Protein AF-A0A7S1YPE6-F1 (afdb_monomer)

Foldseek 3Di:
DDDDDDDDDDDDDDDDDDDDDDDDDDDDDDDPDPPPPPPPPPQDALADDPVNCPCCLPPPQDDDAFGKDQPDAADVQAGRAWMKGQHPPRKIWIKGQQHDDDPVSQVVQVVDLQWDDPPQRNHDFAPPPPGSHFQAITTSGIPCSVDPDDPSHVRSHRPVVVVVVVVVVVVVVVVVVVVPPPPPPPPPPDDDDDDDDDDDDDDDDDDDDDDPDDDDDPDVDPDQDDDPNDGDDDDPPDDDDDPDDPPPDDDDPPDDPVVVVVVVVVVVVVVVVVVVVVVVVVVVVVVVPPDPDPDD

pLDDT: mean 74.68, std 21.15, range [30.27, 96.94]

Organism: NCBI:txid49249

Solvent-accessible surface area (backbone atoms only — not comparable to full-atom values): 19351 Å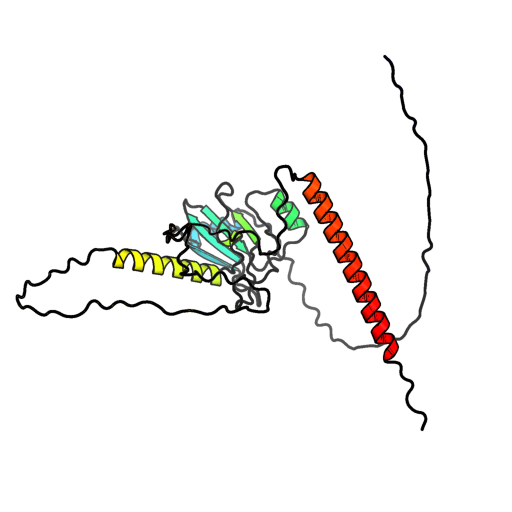² total; per-residue (Å²): 138,89,83,83,92,82,81,89,80,88,87,88,82,89,82,88,79,85,84,83,88,80,88,76,90,84,82,92,78,90,74,89,68,87,73,76,80,72,75,76,71,78,83,71,70,68,83,65,61,74,72,78,47,48,60,47,46,67,75,61,34,52,88,52,68,71,28,68,30,76,79,36,80,36,53,94,70,18,73,64,16,28,34,36,39,33,38,70,95,82,30,38,38,32,36,26,31,66,42,61,74,52,76,64,50,48,58,50,27,75,75,36,77,36,28,40,70,53,91,49,27,35,69,33,55,19,70,50,89,89,42,82,34,35,4,24,38,28,38,50,34,36,76,53,56,89,51,81,80,54,69,67,76,71,64,34,33,24,69,69,58,47,50,54,52,52,52,52,56,54,55,53,53,56,54,56,59,64,72,68,51,80,73,78,74,78,70,76,89,71,91,75,90,79,92,76,80,90,84,82,81,80,82,78,91,80,79,90,78,86,75,96,69,95,68,89,75,85,64,89,68,86,69,77,45,63,61,98,83,41,76,52,89,72,62,97,81,64,80,82,75,79,70,82,59,91,87,62,82,81,74,61,97,83,75,48,74,68,58,53,53,52,52,51,52,51,50,51,51,51,53,50,51,52,50,53,51,50,52,51,53,54,57,57,59,61,63,69,72,73,65,78,76,82,84,129

Secondary structure (DSSP, 8-state):
------------------PPP------------------------S---GGGGHHIIIIII-SSTT-EEEEEPPBTTBTT-EEEEE-GGG-EEEEESS----HHHHHHHHH-TT-B--TTTTTSBPSSTT--SB---EEEEES-TTSPPPHHHHS---HHHHHHHHHHHHHHHHHHHHHTS--------------------PPP-------SS-----------EEETTEEE---TT----PPPPTT-----TT--HHHHHHHHHHHHHHHHHHHHHHHHHHHHHHHTT-PPPPP-

Sequence (296 aa):
MDVPAVKEEDECESMSHHIPHGGGDGTNVEMNTTAEVATTAPASQVMISPDDFAEDLELRLGRANGNVYHRKPGVDGVHDGQIMIRLKKKRFIVIDYGIIPSHEDIRMAACYPQMATPPGCGKQKCVTAECTKIGVPVLLHDSDPNEPASLYMRSGLCFTCQRLLNEKRRTQRKRKSDLNQPVGVVIPAVMAGGTVGAFNISPAVATTAVAANGTYHLQPTLKRFKVNGECVDLPPDAIIINGPIEGTKRHGNGYTFNEIGVDLQNLMHGTTNDIHQLVNDVGSATAINNVPAPAA

Radius of gyration: 32.27 Å; Cα contacts (8 Å, |Δi|>4): 260; chains: 1; bounding box: 93×74×99 Å

Mean predicted aligned error: 19.8 Å

Structure (mmCIF, N/CA/C/O backbone):
data_AF-A0A7S1YPE6-F1
#
_entry.id   AF-A0A7S1YPE6-F1
#
loop_
_atom_site.group_PDB
_atom_site.id
_atom_site.type_symbol
_atom_site.label_atom_id
_atom_site.label_alt_id
_atom_site.label_comp_id
_atom_site.label_asym_id
_atom_site.label_entity_id
_atom_site.label_seq_id
_atom_site.pdbx_PDB_ins_code
_atom_site.Cartn_x
_atom_site.Cartn_y
_atom_site.Cartn_z
_atom_site.occupancy
_atom_site.B_iso_or_equiv
_atom_site.auth_seq_id
_atom_site.auth_comp_id
_atom_site.auth_asym_id
_atom_site.auth_atom_id
_atom_site.pdbx_PDB_model_num
ATOM 1 N N . MET A 1 1 ? 11.356 47.079 -46.547 1.00 46.25 1 MET A N 1
ATOM 2 C CA . MET A 1 1 ? 12.709 47.198 -45.974 1.00 46.25 1 MET A CA 1
ATOM 3 C C . MET A 1 1 ? 13.128 45.801 -45.587 1.00 46.25 1 MET A C 1
ATOM 5 O O . MET A 1 1 ? 12.721 45.306 -44.546 1.00 46.25 1 MET A O 1
ATOM 9 N N . ASP A 1 2 ? 13.814 45.166 -46.529 1.00 55.03 2 ASP A N 1
ATOM 10 C CA . ASP A 1 2 ? 14.412 43.840 -46.448 1.00 55.03 2 ASP A CA 1
ATOM 11 C C . ASP A 1 2 ? 15.627 43.841 -45.522 1.00 55.03 2 ASP A C 1
ATOM 13 O O . ASP A 1 2 ? 16.486 44.715 -45.641 1.00 55.03 2 ASP A O 1
ATOM 17 N N . VAL A 1 3 ? 15.716 42.844 -44.641 1.00 44.03 3 VAL A N 1
ATOM 18 C CA . VAL A 1 3 ? 16.940 42.479 -43.912 1.00 44.03 3 VAL A CA 1
ATOM 19 C C . VAL A 1 3 ? 16.987 40.940 -43.816 1.00 44.03 3 VAL A C 1
ATOM 21 O O . VAL A 1 3 ? 15.929 40.326 -43.665 1.00 44.03 3 VAL A O 1
ATOM 24 N N . PRO A 1 4 ? 18.164 40.304 -43.995 1.00 60.06 4 PRO A N 1
ATOM 25 C CA . PRO A 1 4 ? 18.292 39.074 -44.772 1.00 60.06 4 PRO A CA 1
ATOM 26 C C . PRO A 1 4 ? 18.488 37.792 -43.949 1.00 60.06 4 PRO A C 1
ATOM 28 O O . PRO A 1 4 ? 18.710 37.811 -42.740 1.00 60.06 4 PRO A O 1
ATOM 31 N N . ALA A 1 5 ? 18.449 36.678 -44.685 1.00 58.38 5 ALA A N 1
ATOM 32 C CA . ALA A 1 5 ? 18.834 35.332 -44.282 1.00 58.38 5 ALA A CA 1
ATOM 33 C C . ALA A 1 5 ? 20.275 35.252 -43.748 1.00 58.38 5 ALA A C 1
ATOM 35 O O . ALA A 1 5 ? 21.193 35.856 -44.308 1.00 58.38 5 ALA A O 1
ATOM 36 N N . VAL A 1 6 ? 20.465 34.435 -42.709 1.00 56.25 6 VAL A N 1
ATOM 37 C CA . VAL A 1 6 ? 21.777 34.024 -42.199 1.00 56.25 6 VAL A CA 1
ATOM 38 C C . VAL A 1 6 ? 21.876 32.503 -42.289 1.00 56.25 6 VAL A C 1
ATOM 40 O O . VAL A 1 6 ? 20.892 31.789 -42.114 1.00 56.25 6 VAL A O 1
ATOM 43 N N . LYS A 1 7 ? 23.073 32.085 -42.683 1.00 52.62 7 LYS A N 1
ATOM 44 C CA . LYS A 1 7 ? 23.468 30.839 -43.326 1.00 52.62 7 LYS A CA 1
ATOM 45 C C . LYS A 1 7 ? 23.635 29.675 -42.348 1.00 52.62 7 LYS A C 1
ATOM 47 O O . LYS A 1 7 ? 24.041 29.879 -41.208 1.00 52.62 7 LYS A O 1
ATOM 52 N N . GLU A 1 8 ? 23.370 28.479 -42.869 1.00 57.41 8 GLU A N 1
ATOM 53 C CA . GLU A 1 8 ? 23.946 27.200 -42.441 1.00 57.41 8 GLU A CA 1
ATOM 54 C C . GLU A 1 8 ? 25.464 27.227 -42.620 1.00 57.41 8 GLU A C 1
ATOM 56 O O . GLU A 1 8 ? 25.907 27.635 -43.693 1.00 57.41 8 GLU A O 1
ATOM 61 N N . GLU A 1 9 ? 26.220 26.730 -41.636 1.00 58.16 9 GLU A N 1
ATOM 62 C CA . GLU A 1 9 ? 27.502 26.053 -41.866 1.00 58.16 9 GLU A CA 1
ATOM 63 C C . GLU A 1 9 ? 27.645 24.867 -40.893 1.00 58.16 9 GLU A C 1
ATOM 65 O O . GLU A 1 9 ? 27.321 24.961 -39.705 1.00 58.16 9 GLU A O 1
ATOM 70 N N . ASP A 1 10 ? 28.060 23.748 -41.488 1.00 52.22 10 ASP A N 1
ATOM 71 C CA . ASP A 1 10 ? 28.482 22.469 -40.923 1.00 52.22 10 ASP A CA 1
ATOM 72 C C . ASP A 1 10 ? 29.539 22.607 -39.816 1.00 52.22 10 ASP A C 1
ATOM 74 O O . ASP A 1 10 ? 30.356 23.518 -39.856 1.00 52.22 10 ASP A O 1
ATOM 78 N N . GLU A 1 11 ? 29.621 21.617 -38.919 1.00 54.50 11 GLU A N 1
ATOM 79 C CA . GLU A 1 11 ? 30.846 20.810 -38.832 1.00 54.50 11 GLU A CA 1
ATOM 80 C C . GLU A 1 11 ? 30.628 19.505 -38.054 1.00 54.50 11 GLU A C 1
ATOM 82 O O . GLU A 1 11 ? 30.004 19.430 -36.995 1.00 54.50 11 GLU A O 1
ATOM 87 N N . CYS A 1 12 ? 31.136 18.448 -38.676 1.00 45.38 12 CYS A N 1
ATOM 88 C CA . CYS A 1 12 ? 31.056 17.053 -38.309 1.00 45.38 12 CYS A CA 1
ATOM 89 C C . CYS A 1 12 ? 32.420 16.654 -37.739 1.00 45.38 12 CYS A C 1
ATOM 91 O O . CYS A 1 12 ? 33.383 16.600 -38.497 1.00 45.38 12 CYS A O 1
ATOM 93 N N . GLU A 1 13 ? 32.516 16.315 -36.451 1.00 48.03 13 GLU A N 1
ATOM 94 C CA . GLU A 1 13 ? 33.704 15.636 -35.919 1.00 48.03 13 GLU A CA 1
ATOM 95 C C . GLU A 1 13 ? 33.334 14.370 -35.145 1.00 48.03 13 GLU A C 1
ATOM 97 O O . GLU A 1 13 ? 32.847 14.362 -34.015 1.00 48.03 13 GLU A O 1
ATOM 102 N N . SER A 1 14 ? 33.590 13.259 -35.827 1.00 57.09 14 SER A N 1
ATOM 103 C CA . SER A 1 14 ? 33.676 11.909 -35.303 1.00 57.09 14 SER A CA 1
ATOM 104 C C . SER A 1 14 ? 34.994 11.723 -34.549 1.00 57.09 14 SER A C 1
ATOM 106 O O . SER A 1 14 ? 36.059 11.774 -35.164 1.00 57.09 14 SER A O 1
ATOM 108 N N . MET A 1 15 ? 34.944 11.395 -33.257 1.00 45.00 15 MET A N 1
ATOM 109 C CA . MET A 1 15 ? 36.094 10.818 -32.553 1.00 45.00 15 MET A CA 1
ATOM 110 C C . MET A 1 15 ? 35.748 9.441 -31.992 1.00 45.00 15 MET A C 1
ATOM 112 O O . MET A 1 15 ? 35.086 9.272 -30.972 1.00 45.00 15 MET A O 1
ATOM 116 N N . SER A 1 16 ? 36.228 8.439 -32.720 1.00 57.34 16 SER A N 1
ATOM 117 C CA . SER A 1 16 ? 36.344 7.043 -32.331 1.00 57.34 16 SER A CA 1
ATOM 118 C C . SER A 1 16 ? 37.521 6.851 -31.372 1.00 57.34 16 SER A C 1
ATOM 120 O O . SER A 1 16 ? 38.665 7.081 -31.770 1.00 57.34 16 SER A O 1
ATOM 122 N N . HIS A 1 17 ? 37.282 6.333 -30.164 1.00 44.69 17 HIS A N 1
ATOM 123 C CA . HIS A 1 17 ? 38.358 5.828 -29.309 1.00 44.69 17 HIS A CA 1
ATOM 124 C C . HIS A 1 17 ? 38.106 4.399 -28.812 1.00 44.69 17 HIS A C 1
ATOM 126 O O . HIS A 1 17 ? 37.231 4.120 -28.001 1.00 44.69 17 HIS A O 1
ATOM 132 N N . HIS A 1 18 ? 38.913 3.518 -29.408 1.00 46.25 18 HIS A N 1
ATOM 133 C CA . HIS A 1 18 ? 39.604 2.349 -28.866 1.00 46.25 18 HIS A CA 1
ATOM 134 C C . HIS A 1 18 ? 39.097 1.703 -27.566 1.00 46.25 18 HIS A C 1
ATOM 136 O O . HIS A 1 18 ? 39.236 2.237 -26.471 1.00 46.25 18 HIS A O 1
ATOM 142 N N . ILE A 1 19 ? 38.683 0.444 -27.720 1.00 49.50 19 ILE A N 1
ATOM 143 C CA . ILE A 1 19 ? 38.546 -0.564 -26.667 1.00 49.50 19 ILE A CA 1
ATOM 144 C C . ILE A 1 19 ? 39.906 -1.261 -26.491 1.00 49.50 19 ILE A C 1
ATOM 146 O O . ILE A 1 19 ? 40.383 -1.862 -27.458 1.00 49.50 19 ILE A O 1
ATOM 150 N N . PRO A 1 20 ? 40.529 -1.267 -25.298 1.00 60.06 20 PRO A N 1
ATOM 151 C CA . PRO A 1 20 ? 41.593 -2.213 -25.008 1.00 60.06 20 PRO A CA 1
ATOM 152 C C . PRO A 1 20 ? 41.011 -3.532 -24.479 1.00 60.06 20 PRO A C 1
ATOM 154 O O . PRO A 1 20 ? 40.374 -3.588 -23.427 1.00 60.06 20 PRO A O 1
ATOM 157 N N . HIS A 1 21 ? 41.277 -4.611 -25.215 1.00 51.94 21 HIS A N 1
ATOM 158 C CA . HIS A 1 21 ? 41.245 -5.976 -24.700 1.00 51.94 21 HIS A CA 1
ATOM 159 C C . HIS A 1 21 ? 42.449 -6.189 -23.774 1.00 51.94 21 HIS A C 1
ATOM 161 O O . HIS A 1 21 ? 43.592 -6.151 -24.225 1.00 51.94 21 HIS A O 1
ATOM 167 N N . GLY A 1 22 ? 42.188 -6.439 -22.492 1.00 43.19 22 GLY A N 1
ATOM 168 C CA . GLY A 1 22 ? 43.178 -6.908 -21.526 1.00 43.19 22 GLY A CA 1
ATOM 169 C C . GLY A 1 22 ? 42.780 -8.284 -21.011 1.00 43.19 22 GLY A C 1
ATOM 170 O O . GLY A 1 22 ? 41.869 -8.395 -20.196 1.00 43.19 22 GLY A O 1
ATOM 171 N N . GLY A 1 23 ? 43.436 -9.321 -21.532 1.00 47.78 23 GLY A N 1
ATOM 172 C CA . GLY A 1 23 ? 43.389 -10.674 -20.992 1.00 47.78 23 GLY A CA 1
ATOM 173 C C . GLY A 1 23 ? 44.255 -10.803 -19.739 1.00 47.78 23 GLY A C 1
ATOM 174 O O . GLY A 1 23 ? 45.281 -10.136 -19.609 1.00 47.78 23 GLY A O 1
ATOM 175 N N . GLY A 1 24 ? 43.833 -11.684 -18.839 1.00 42.41 24 GLY A N 1
ATOM 176 C CA . GLY A 1 24 ? 44.586 -12.072 -17.657 1.00 42.41 24 GLY A CA 1
ATOM 177 C C . GLY A 1 24 ? 44.028 -13.363 -17.072 1.00 42.41 24 GLY A C 1
ATOM 178 O O . GLY A 1 24 ? 43.021 -13.336 -16.368 1.00 42.41 24 GLY A O 1
ATOM 179 N N . ASP A 1 25 ? 44.703 -14.472 -17.391 1.00 40.91 25 ASP A N 1
ATOM 180 C CA . ASP A 1 25 ? 44.794 -15.682 -16.564 1.00 40.91 25 ASP A CA 1
ATOM 181 C C . ASP A 1 25 ? 45.004 -15.258 -15.095 1.00 40.91 25 ASP A C 1
ATOM 183 O O . ASP A 1 25 ? 45.774 -14.346 -14.812 1.00 40.91 25 ASP A O 1
ATOM 187 N N . GLY A 1 26 ? 44.331 -15.779 -14.077 1.00 47.25 26 GLY A N 1
ATOM 188 C CA . GLY A 1 26 ? 44.027 -17.168 -13.786 1.00 47.25 26 GLY A CA 1
ATOM 189 C C . GLY A 1 26 ? 44.623 -17.446 -12.406 1.00 47.25 26 GLY A C 1
ATOM 190 O O . GLY A 1 26 ? 45.834 -17.420 -12.251 1.00 47.25 26 GLY A O 1
ATOM 191 N N . THR A 1 27 ? 43.799 -17.670 -11.382 1.00 47.91 27 THR A N 1
ATOM 192 C CA . THR A 1 27 ? 44.165 -18.470 -10.199 1.00 47.91 27 THR A CA 1
ATOM 193 C C . THR A 1 27 ? 42.891 -18.940 -9.499 1.00 47.91 27 THR A C 1
ATOM 195 O O . THR A 1 27 ? 42.059 -18.150 -9.059 1.00 47.91 27 THR A O 1
ATOM 198 N N . ASN A 1 28 ? 42.743 -20.263 -9.451 1.00 45.91 28 ASN A N 1
ATOM 199 C CA . ASN A 1 28 ? 41.679 -20.990 -8.774 1.00 45.91 28 ASN A CA 1
ATOM 200 C C . ASN A 1 28 ? 41.745 -20.766 -7.259 1.00 45.91 28 ASN A C 1
ATOM 202 O O . ASN A 1 28 ? 42.760 -21.068 -6.633 1.00 45.91 28 ASN A O 1
ATOM 206 N N . VAL A 1 29 ? 40.631 -20.335 -6.669 1.00 46.16 29 VAL A N 1
ATOM 207 C CA . VAL A 1 29 ? 40.343 -20.524 -5.245 1.00 46.16 29 VAL A CA 1
ATOM 208 C C . VAL A 1 29 ? 39.052 -21.334 -5.168 1.00 46.16 29 VAL A C 1
ATOM 210 O O . VAL A 1 29 ? 37.952 -20.794 -5.267 1.00 46.16 29 VAL A O 1
ATOM 213 N N . GLU A 1 30 ? 39.193 -22.653 -5.040 1.00 46.75 30 GLU A N 1
ATOM 214 C CA . GLU A 1 30 ? 38.092 -23.555 -4.702 1.00 46.75 30 GLU A CA 1
ATOM 215 C C . GLU A 1 30 ? 37.647 -23.274 -3.259 1.00 46.75 30 GLU A C 1
ATOM 217 O O . GLU A 1 30 ? 38.194 -23.809 -2.296 1.00 46.75 30 GLU A O 1
ATOM 222 N N . MET A 1 31 ? 36.641 -22.412 -3.097 1.00 45.22 31 MET A N 1
ATOM 223 C CA . MET A 1 31 ? 35.834 -22.375 -1.881 1.00 45.22 31 MET A CA 1
ATOM 224 C C . MET A 1 31 ? 34.661 -23.331 -2.050 1.00 45.22 31 MET A C 1
ATOM 226 O O . MET A 1 31 ? 33.674 -23.043 -2.727 1.00 45.22 31 MET A O 1
ATOM 230 N N . ASN A 1 32 ? 34.801 -24.486 -1.408 1.00 45.66 32 ASN A N 1
ATOM 231 C CA . ASN A 1 32 ? 33.781 -25.508 -1.258 1.00 45.66 32 ASN A CA 1
ATOM 232 C C . ASN A 1 32 ? 32.577 -24.917 -0.497 1.00 45.66 32 ASN A C 1
ATOM 234 O O . ASN A 1 32 ? 32.548 -24.899 0.732 1.00 45.66 32 ASN A O 1
ATOM 238 N N . THR A 1 33 ? 31.614 -24.370 -1.240 1.00 43.78 33 THR A N 1
ATOM 239 C CA . THR A 1 33 ? 30.329 -23.911 -0.709 1.00 43.78 33 THR A CA 1
ATOM 240 C C . THR A 1 33 ? 29.306 -24.965 -1.077 1.00 43.78 33 THR A C 1
ATOM 242 O O . THR A 1 33 ? 28.931 -25.104 -2.241 1.00 43.78 33 THR A O 1
ATOM 245 N N . THR A 1 34 ? 28.881 -25.734 -0.083 1.00 41.81 34 THR A N 1
ATOM 246 C CA . THR A 1 34 ? 27.748 -26.650 -0.162 1.00 41.81 34 THR A CA 1
ATOM 247 C C . THR A 1 34 ? 26.506 -25.824 -0.497 1.00 41.81 34 THR A C 1
ATOM 249 O O . THR A 1 34 ? 25.855 -25.259 0.377 1.00 41.81 34 THR A O 1
ATOM 252 N N . ALA A 1 35 ? 26.229 -25.678 -1.791 1.00 42.09 35 ALA A N 1
ATOM 253 C CA . ALA A 1 35 ? 25.011 -25.073 -2.286 1.00 42.09 35 ALA A CA 1
ATOM 254 C C . ALA A 1 35 ? 23.864 -26.041 -1.986 1.00 42.09 35 ALA A C 1
ATOM 256 O O . ALA A 1 35 ? 23.644 -27.017 -2.705 1.00 42.09 35 ALA A O 1
ATOM 257 N N . GLU A 1 36 ? 23.145 -25.781 -0.896 1.00 44.47 36 GLU A N 1
ATOM 258 C CA . GLU A 1 36 ? 21.785 -26.274 -0.753 1.00 44.47 36 GLU A CA 1
ATOM 259 C C . GLU A 1 36 ? 21.000 -25.771 -1.964 1.00 44.47 36 GLU A C 1
ATOM 261 O O . GLU A 1 36 ? 20.779 -24.572 -2.146 1.00 44.47 36 GLU A O 1
ATOM 266 N N . VAL A 1 37 ? 20.632 -26.707 -2.836 1.00 44.22 37 VAL A N 1
ATOM 267 C CA . VAL A 1 37 ? 19.722 -26.476 -3.953 1.00 44.22 37 VAL A CA 1
ATOM 268 C C . VAL A 1 37 ? 18.369 -26.133 -3.341 1.00 44.22 37 VAL A C 1
ATOM 270 O O . VAL A 1 37 ? 17.534 -27.001 -3.086 1.00 44.22 37 VAL A O 1
ATOM 273 N N . ALA A 1 38 ? 18.180 -24.846 -3.049 1.00 44.22 38 ALA A N 1
ATOM 274 C CA . ALA A 1 38 ? 16.902 -24.284 -2.672 1.00 44.22 38 ALA A CA 1
ATOM 275 C C . A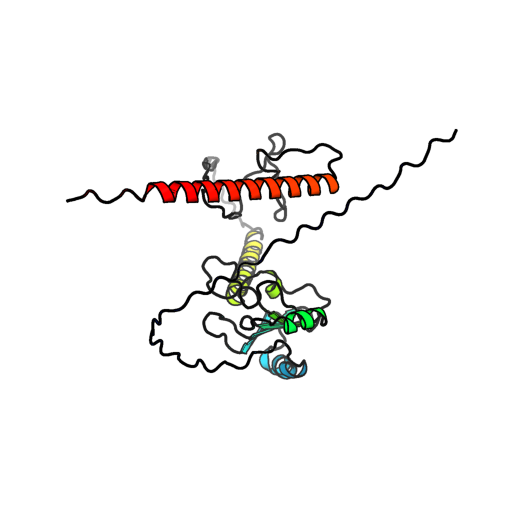LA A 1 38 ? 15.930 -24.612 -3.804 1.00 44.22 38 ALA A C 1
ATOM 277 O O . ALA A 1 38 ? 16.032 -24.093 -4.918 1.00 44.22 38 ALA A O 1
ATOM 278 N N . THR A 1 39 ? 15.023 -25.541 -3.516 1.00 38.00 39 THR A N 1
ATOM 279 C CA . THR A 1 39 ? 13.924 -25.907 -4.400 1.00 38.00 39 THR A CA 1
ATOM 280 C C . THR A 1 39 ? 13.165 -24.621 -4.684 1.00 38.00 39 THR A C 1
ATOM 282 O O . THR A 1 39 ? 12.560 -24.037 -3.787 1.00 38.00 39 THR A O 1
ATOM 285 N N . THR A 1 40 ? 13.309 -24.112 -5.905 1.00 42.78 40 THR A N 1
ATOM 286 C CA . THR A 1 40 ? 12.787 -22.814 -6.317 1.00 42.78 40 THR A CA 1
ATOM 287 C C . THR A 1 40 ? 11.272 -22.919 -6.243 1.00 42.78 40 THR A C 1
ATOM 289 O O . THR A 1 40 ? 10.650 -23.587 -7.068 1.00 42.78 40 THR A O 1
ATOM 292 N N . ALA A 1 41 ? 10.683 -22.352 -5.187 1.00 52.16 41 ALA A N 1
ATOM 293 C CA . ALA A 1 41 ? 9.240 -22.332 -5.018 1.00 52.16 41 ALA A CA 1
ATOM 294 C C . ALA A 1 41 ? 8.610 -21.754 -6.298 1.00 52.16 41 ALA A C 1
ATOM 296 O O . ALA A 1 41 ? 9.156 -20.792 -6.852 1.00 52.16 41 ALA A O 1
ATOM 297 N N . PRO A 1 42 ? 7.511 -22.342 -6.803 1.00 54.34 42 PRO A N 1
ATOM 298 C CA . PRO A 1 42 ? 6.887 -21.886 -8.036 1.00 54.34 42 PRO A CA 1
ATOM 299 C C . PRO A 1 42 ? 6.606 -20.388 -7.929 1.00 54.34 42 PRO A C 1
ATOM 301 O O . PRO A 1 42 ? 6.016 -19.932 -6.947 1.00 54.34 42 PRO A O 1
ATOM 304 N N . ALA A 1 43 ? 7.078 -19.625 -8.918 1.00 57.88 43 ALA A N 1
ATOM 305 C CA . ALA A 1 43 ? 6.897 -18.183 -8.968 1.00 57.88 43 ALA A CA 1
ATOM 306 C C . ALA A 1 43 ? 5.401 -17.863 -8.833 1.00 57.88 43 ALA A C 1
ATOM 308 O O . ALA A 1 43 ? 4.595 -18.237 -9.686 1.00 57.88 43 ALA A O 1
ATOM 309 N N . SER A 1 44 ? 5.022 -17.225 -7.725 1.00 68.38 44 SER A N 1
ATOM 310 C CA . SER A 1 44 ? 3.628 -16.887 -7.451 1.00 68.38 44 SER A CA 1
ATOM 311 C C . SER A 1 44 ? 3.197 -15.784 -8.417 1.00 68.38 44 SER A C 1
ATOM 313 O O . SER A 1 44 ? 3.635 -14.645 -8.282 1.00 68.38 44 SER A O 1
ATOM 315 N N . GLN A 1 45 ? 2.362 -16.127 -9.398 1.00 73.88 45 GLN A N 1
ATOM 316 C CA . GLN A 1 45 ? 1.806 -15.166 -10.352 1.00 73.88 45 GLN A CA 1
ATOM 317 C C . GLN A 1 45 ? 0.805 -14.222 -9.671 1.00 73.88 45 GLN A C 1
ATOM 319 O O . GLN A 1 45 ? 0.120 -14.601 -8.718 1.00 73.88 45 GLN A O 1
ATOM 324 N N . VAL A 1 46 ? 0.722 -12.987 -10.174 1.00 79.94 46 VAL A N 1
ATOM 325 C CA . VAL A 1 46 ? -0.196 -11.952 -9.666 1.00 79.94 46 VAL A CA 1
ATOM 326 C C . VAL A 1 46 ? -1.632 -12.165 -10.167 1.00 79.94 46 VAL A C 1
ATOM 328 O O . VAL A 1 46 ? -2.583 -11.726 -9.520 1.00 79.94 46 VAL A O 1
ATOM 331 N N . MET A 1 47 ? -1.815 -12.860 -11.293 1.00 78.00 47 MET A N 1
ATOM 332 C CA . MET A 1 47 ? -3.136 -13.110 -11.866 1.00 78.00 47 MET A CA 1
ATOM 333 C C . MET A 1 47 ? -3.873 -14.204 -11.086 1.00 78.00 47 MET A C 1
ATOM 335 O O . MET A 1 47 ? -3.407 -15.337 -10.981 1.00 78.00 47 MET A O 1
ATOM 339 N N . ILE A 1 48 ? -5.043 -13.854 -10.562 1.00 80.31 48 ILE A N 1
ATOM 340 C CA . ILE A 1 48 ? -5.975 -14.775 -9.910 1.00 80.31 48 ILE A CA 1
ATOM 341 C C . ILE A 1 48 ? -7.330 -14.587 -10.589 1.00 80.31 48 ILE A C 1
ATOM 343 O O . ILE A 1 48 ? -7.753 -13.446 -10.799 1.00 80.31 48 ILE A O 1
ATOM 347 N N . SER A 1 49 ? -7.996 -15.684 -10.953 1.00 85.44 49 SER A N 1
ATOM 348 C CA . SER A 1 49 ? -9.309 -15.602 -11.589 1.00 85.44 49 SER A CA 1
ATOM 349 C C . SER A 1 49 ? 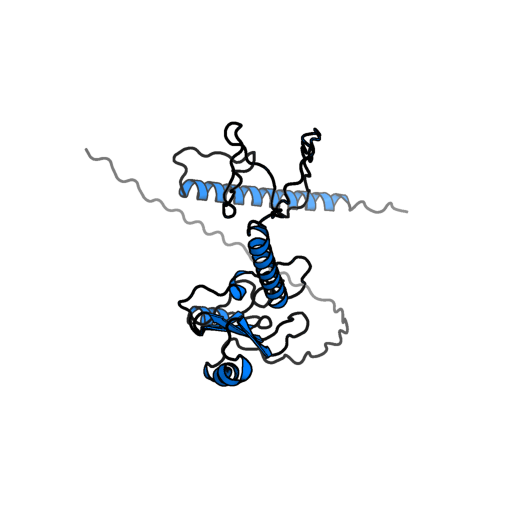-10.332 -15.037 -10.599 1.00 85.44 49 SER A C 1
ATOM 351 O O . SER A 1 49 ? -10.280 -15.379 -9.415 1.00 85.44 49 SER A O 1
ATOM 353 N N . PRO A 1 50 ? -11.299 -14.212 -11.044 1.00 82.38 50 PRO A N 1
ATOM 354 C CA . PRO A 1 50 ? -12.402 -13.779 -10.197 1.00 82.38 50 PRO A CA 1
ATOM 355 C C . PRO A 1 50 ? -13.158 -14.911 -9.505 1.00 82.38 50 PRO A C 1
ATOM 357 O O . PRO A 1 50 ? -13.584 -14.778 -8.355 1.00 82.38 50 PRO A O 1
ATOM 360 N N . ASP A 1 51 ? -13.261 -16.043 -10.190 1.00 88.00 51 ASP A N 1
ATOM 361 C CA . ASP A 1 51 ? -13.934 -17.230 -9.679 1.00 88.00 51 ASP A CA 1
ATOM 362 C C . ASP A 1 51 ? -13.190 -17.837 -8.478 1.00 88.00 51 ASP A C 1
ATOM 364 O O . ASP A 1 51 ? -13.821 -18.376 -7.569 1.00 88.00 51 ASP A O 1
ATOM 368 N N . ASP A 1 52 ? -11.865 -17.658 -8.398 1.00 86.62 52 ASP A N 1
ATOM 369 C CA . ASP A 1 52 ? -11.029 -18.248 -7.346 1.00 86.62 52 ASP A CA 1
ATOM 370 C C . ASP A 1 52 ? -11.310 -17.659 -5.957 1.00 86.62 52 ASP A C 1
ATOM 372 O O . ASP A 1 52 ? -10.915 -18.246 -4.950 1.00 86.62 52 ASP A O 1
ATOM 376 N N . PHE A 1 53 ? -11.936 -16.481 -5.869 1.00 87.88 53 PHE A N 1
ATOM 377 C CA . PHE A 1 53 ? -12.282 -15.840 -4.595 1.00 87.88 53 PHE A CA 1
ATOM 378 C C . PHE A 1 53 ? -13.789 -15.656 -4.383 1.00 87.88 53 PHE A C 1
ATOM 380 O O . PHE A 1 53 ? -14.191 -15.100 -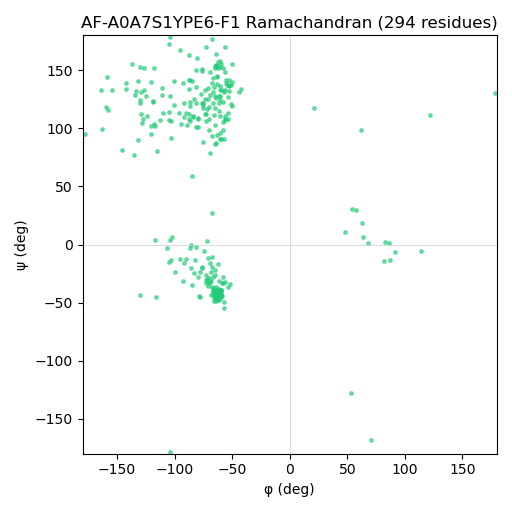3.357 1.00 87.88 53 PHE A O 1
ATOM 387 N N . ALA A 1 54 ? -14.633 -16.144 -5.297 1.00 88.56 54 ALA A N 1
ATOM 388 C CA . ALA A 1 54 ? -16.086 -16.097 -5.142 1.00 88.56 54 ALA A CA 1
ATOM 389 C C . ALA A 1 54 ? -16.553 -16.906 -3.917 1.00 88.56 54 ALA A C 1
ATOM 391 O O . ALA A 1 54 ? -17.314 -16.404 -3.088 1.00 88.56 54 ALA A O 1
ATOM 392 N N . GLU A 1 55 ? -16.021 -18.117 -3.737 1.00 91.19 55 GLU A N 1
ATOM 393 C CA . GLU A 1 55 ? -16.330 -18.962 -2.578 1.00 91.19 55 GLU A CA 1
ATOM 394 C C . GLU A 1 55 ? -15.859 -18.317 -1.263 1.00 91.19 55 GLU A C 1
ATOM 396 O O . GLU A 1 55 ? -16.604 -18.252 -0.282 1.00 91.19 55 GLU A O 1
ATOM 401 N N . ASP A 1 56 ? -14.639 -17.771 -1.252 1.00 91.88 56 ASP A N 1
ATOM 402 C CA . ASP A 1 56 ? -14.076 -17.091 -0.083 1.00 91.88 56 ASP A CA 1
ATOM 403 C C . ASP A 1 56 ? -14.918 -15.872 0.323 1.00 91.88 56 ASP A C 1
ATOM 405 O O . ASP A 1 56 ? -15.123 -15.620 1.515 1.00 91.88 56 ASP A O 1
ATOM 409 N N . LEU A 1 57 ? -15.446 -15.128 -0.653 1.00 90.12 57 LEU A N 1
ATOM 410 C CA . LEU A 1 57 ? -16.318 -13.982 -0.414 1.00 90.12 57 LEU A CA 1
ATOM 411 C C . LEU A 1 57 ? -17.612 -14.388 0.299 1.00 90.12 57 LEU A C 1
ATOM 413 O O . LEU A 1 57 ? -18.031 -13.720 1.251 1.00 90.12 57 LEU A O 1
ATOM 417 N N . GLU A 1 58 ? -18.255 -15.451 -0.180 1.00 90.00 58 GLU A N 1
ATOM 418 C CA . GLU A 1 58 ? -19.565 -15.884 0.301 1.00 90.00 58 GLU A CA 1
ATOM 419 C C . GLU A 1 58 ? -19.479 -16.637 1.626 1.00 90.00 58 GLU A C 1
ATOM 421 O O . GLU A 1 58 ? -20.250 -16.349 2.548 1.00 90.00 58 GLU A O 1
ATOM 426 N N . LEU A 1 59 ? -18.525 -17.564 1.737 1.00 92.62 59 LEU A N 1
ATOM 427 C CA . LEU A 1 59 ? -18.432 -18.492 2.859 1.00 92.62 59 LEU A CA 1
ATOM 428 C C . LEU A 1 59 ? -17.532 -17.984 3.989 1.00 92.62 59 LEU A C 1
ATOM 430 O O . LEU A 1 59 ? -17.790 -18.305 5.149 1.00 92.62 59 LEU A O 1
ATOM 434 N N . ARG A 1 60 ? -16.479 -17.206 3.687 1.00 93.62 60 ARG A N 1
ATOM 435 C CA . ARG A 1 60 ? -15.399 -16.926 4.658 1.00 93.62 60 ARG A CA 1
ATOM 436 C C . ARG A 1 60 ? -15.278 -15.462 5.063 1.00 93.62 60 ARG A C 1
ATOM 438 O O . ARG A 1 60 ? -15.153 -15.164 6.249 1.00 93.62 60 ARG A O 1
ATOM 445 N N . LEU A 1 61 ? -15.338 -14.530 4.113 1.00 92.81 61 LEU A N 1
ATOM 446 C CA . LEU A 1 61 ? -15.215 -13.097 4.398 1.00 92.81 61 LEU A CA 1
ATOM 447 C C . LEU A 1 61 ? -16.463 -12.554 5.115 1.00 92.81 61 LEU A C 1
ATOM 449 O O . LEU A 1 61 ? -16.386 -11.622 5.918 1.00 92.81 61 LEU A O 1
ATOM 453 N N . GLY A 1 62 ? -17.628 -13.150 4.857 1.00 91.31 62 GLY A N 1
ATOM 454 C CA . GLY A 1 62 ? -18.898 -12.747 5.449 1.00 91.31 62 GLY A CA 1
ATOM 455 C C . GLY A 1 62 ? -19.419 -11.401 4.927 1.00 91.31 62 GLY A C 1
ATOM 456 O O . GLY A 1 62 ? -18.957 -10.850 3.925 1.00 91.31 62 GLY A O 1
ATOM 457 N N . ARG A 1 63 ? -20.443 -10.858 5.603 1.00 90.19 63 ARG A N 1
ATOM 458 C CA . ARG A 1 63 ? -21.235 -9.715 5.096 1.00 90.19 63 ARG A CA 1
ATOM 459 C C . ARG A 1 63 ? -20.912 -8.358 5.727 1.00 90.19 63 ARG A C 1
ATOM 461 O O . ARG A 1 63 ? -21.362 -7.340 5.204 1.00 90.19 63 ARG A O 1
ATOM 468 N N . ALA A 1 64 ? -20.174 -8.324 6.836 1.00 91.25 64 ALA A N 1
ATOM 469 C CA . ALA A 1 64 ? -19.931 -7.091 7.581 1.00 91.25 64 ALA A CA 1
ATOM 470 C C . ALA A 1 64 ? -18.721 -6.308 7.040 1.00 91.25 64 ALA A C 1
ATOM 472 O O . ALA A 1 64 ? -17.697 -6.876 6.665 1.00 91.25 64 ALA A O 1
ATOM 473 N N . ASN A 1 65 ? -18.836 -4.977 7.016 1.00 91.25 65 ASN A N 1
ATOM 474 C CA . ASN A 1 65 ? -17.749 -4.095 6.590 1.00 91.25 65 ASN A CA 1
ATOM 475 C C . ASN A 1 65 ? -16.575 -4.180 7.575 1.00 91.25 65 ASN A C 1
ATOM 477 O O . ASN A 1 65 ? -16.770 -4.080 8.785 1.00 91.25 65 ASN A O 1
ATOM 481 N N . GLY A 1 66 ? -15.357 -4.272 7.049 1.00 91.31 66 GLY A N 1
ATOM 482 C CA . GLY A 1 66 ? -14.137 -4.432 7.835 1.00 91.31 66 GLY A CA 1
ATOM 483 C C . GLY A 1 66 ? -13.811 -5.883 8.181 1.00 91.31 66 GLY A C 1
ATOM 484 O O . GLY A 1 66 ? -12.800 -6.111 8.842 1.00 91.31 66 GLY A O 1
ATOM 485 N N . ASN A 1 67 ? -14.620 -6.852 7.739 1.00 94.94 67 ASN A N 1
ATOM 486 C CA . ASN A 1 67 ? -14.249 -8.255 7.843 1.00 94.94 67 ASN A CA 1
ATOM 487 C C . ASN A 1 67 ? -12.998 -8.549 7.015 1.00 94.94 67 ASN A C 1
ATOM 489 O O . ASN A 1 67 ? -12.777 -7.969 5.950 1.00 94.94 67 ASN A O 1
ATOM 493 N N . VAL A 1 68 ? -12.187 -9.463 7.534 1.00 95.06 68 VAL A N 1
ATOM 494 C CA . VAL A 1 68 ? -10.887 -9.833 6.984 1.00 95.06 68 VAL A CA 1
ATOM 495 C C . VAL A 1 68 ? -10.816 -11.347 6.956 1.00 95.06 68 VAL A C 1
ATOM 497 O O . VAL A 1 68 ? -11.095 -11.989 7.969 1.00 95.06 68 VAL A O 1
ATOM 500 N N . TYR A 1 69 ? -10.393 -11.893 5.825 1.00 94.81 69 TYR A N 1
ATOM 501 C CA . TYR A 1 69 ? -10.134 -13.310 5.653 1.00 94.81 69 TYR A CA 1
ATOM 502 C C . TYR A 1 69 ? -8.700 -13.515 5.145 1.00 94.81 69 TYR A C 1
ATOM 504 O O . TYR A 1 69 ? -8.292 -12.884 4.174 1.00 94.81 69 TYR A O 1
ATOM 512 N N . HIS A 1 70 ? -7.920 -14.363 5.818 1.00 93.50 70 HIS A N 1
ATOM 513 C CA . HIS A 1 70 ? -6.550 -14.688 5.409 1.00 93.50 70 HIS A CA 1
ATOM 514 C C . HIS A 1 70 ? -6.598 -15.923 4.508 1.00 93.50 70 HIS A C 1
ATOM 516 O O . HIS A 1 70 ? -6.907 -17.016 4.984 1.00 93.50 70 HIS A O 1
ATOM 522 N N . ARG A 1 71 ? -6.330 -15.734 3.212 1.00 92.44 71 ARG A N 1
ATOM 523 C CA . ARG A 1 71 ? -6.395 -16.795 2.196 1.00 92.44 71 ARG A CA 1
ATOM 524 C C . ARG A 1 71 ? -5.158 -17.680 2.234 1.00 92.44 71 ARG A C 1
ATOM 526 O O . ARG A 1 71 ? -5.265 -18.900 2.175 1.00 92.44 71 ARG A O 1
ATOM 533 N N . LYS A 1 72 ? -3.984 -17.053 2.344 1.00 90.69 72 LYS A N 1
ATOM 534 C CA . LYS A 1 72 ? -2.691 -17.731 2.464 1.00 90.69 72 LYS A CA 1
ATOM 535 C C . LYS A 1 72 ? -1.947 -17.149 3.660 1.00 90.69 72 LYS A C 1
ATOM 537 O O . LYS A 1 72 ? -1.891 -15.921 3.768 1.00 90.69 72 LYS A O 1
ATOM 542 N N . PRO A 1 73 ? -1.398 -17.989 4.553 1.00 87.62 73 PRO A N 1
ATOM 543 C CA . PRO A 1 73 ? -0.568 -17.494 5.638 1.00 87.62 73 PRO A CA 1
ATOM 544 C C . PRO A 1 73 ? 0.654 -16.763 5.074 1.00 87.62 73 PRO A C 1
ATOM 546 O O . PRO A 1 73 ? 1.108 -17.040 3.963 1.00 87.62 73 PRO A O 1
ATOM 549 N N . GLY A 1 74 ? 1.172 -15.816 5.850 1.00 83.94 74 GLY A N 1
ATOM 550 C CA . GLY A 1 74 ? 2.457 -15.200 5.557 1.00 83.94 74 GLY A CA 1
ATOM 551 C C . GLY A 1 74 ? 3.610 -16.195 5.655 1.00 83.94 74 GLY A C 1
ATOM 552 O O . GLY A 1 74 ? 3.532 -17.171 6.400 1.00 83.94 74 GLY A O 1
ATOM 553 N N . VAL A 1 75 ? 4.677 -15.921 4.909 1.00 81.62 75 VAL A N 1
ATOM 554 C CA . VAL A 1 75 ? 5.975 -16.596 5.047 1.00 81.62 75 VAL A CA 1
ATOM 555 C C . VAL A 1 75 ? 6.894 -15.764 5.943 1.00 81.62 75 VAL A C 1
ATOM 557 O O . VAL A 1 75 ? 6.608 -14.598 6.231 1.00 81.62 75 VAL A O 1
ATOM 560 N N . ASP A 1 76 ? 8.014 -16.328 6.388 1.00 78.25 76 ASP A N 1
ATOM 561 C CA . ASP A 1 76 ? 8.975 -15.584 7.204 1.00 78.25 76 ASP A CA 1
ATOM 562 C C . ASP A 1 76 ? 9.449 -14.304 6.493 1.00 78.25 76 ASP A C 1
ATOM 564 O O . ASP A 1 76 ? 9.738 -14.286 5.298 1.00 78.25 76 ASP A O 1
ATOM 568 N N . GLY A 1 77 ? 9.459 -13.186 7.226 1.00 71.44 77 GLY A N 1
ATOM 569 C CA . GLY A 1 77 ? 9.725 -11.848 6.676 1.00 71.44 77 GLY A CA 1
ATOM 570 C C . GLY A 1 77 ? 8.517 -11.165 6.013 1.00 71.44 77 GLY A C 1
ATOM 571 O O . GLY A 1 77 ? 8.517 -9.941 5.852 1.00 71.44 77 GLY A O 1
ATOM 572 N N . VAL A 1 78 ? 7.440 -11.904 5.727 1.00 73.69 78 VAL A N 1
ATOM 573 C CA . VAL A 1 78 ? 6.207 -11.400 5.107 1.00 73.69 78 VAL A CA 1
ATOM 574 C C . VAL A 1 78 ? 4.982 -11.880 5.875 1.00 73.69 78 VAL A C 1
ATOM 576 O O . VAL A 1 78 ? 4.381 -12.907 5.594 1.00 73.69 78 VAL A O 1
ATOM 579 N N . HIS A 1 79 ? 4.562 -11.096 6.852 1.00 63.06 79 HIS A N 1
ATOM 580 C CA . HIS A 1 79 ? 3.756 -11.649 7.934 1.00 63.06 79 HIS A CA 1
ATOM 581 C C . HIS A 1 79 ? 2.311 -12.016 7.591 1.00 63.06 79 HIS A C 1
ATOM 583 O O . HIS A 1 79 ? 1.759 -12.933 8.191 1.00 63.06 79 HIS A O 1
ATOM 589 N N . ASP A 1 80 ? 1.677 -11.271 6.690 1.00 75.44 80 ASP A N 1
ATOM 590 C CA . ASP A 1 80 ? 0.224 -11.343 6.539 1.00 75.44 80 ASP A CA 1
ATOM 591 C C . ASP A 1 80 ? -0.206 -12.096 5.259 1.00 75.44 80 ASP A C 1
ATOM 593 O O . ASP A 1 80 ? -1.396 -12.333 5.063 1.00 75.44 80 ASP A O 1
ATOM 597 N N . GLY A 1 81 ? 0.761 -12.532 4.434 1.00 89.12 81 GLY A N 1
ATOM 598 C CA . GLY A 1 81 ? 0.535 -13.348 3.237 1.00 89.12 81 GLY A CA 1
ATOM 599 C C . GLY A 1 81 ? -0.492 -12.732 2.294 1.00 89.12 81 GLY A C 1
ATOM 600 O O . GLY A 1 81 ? -0.393 -11.551 1.944 1.00 89.12 81 GLY A O 1
ATOM 601 N N . GLN A 1 82 ? -1.493 -13.535 1.930 1.00 94.12 82 GLN A N 1
ATOM 602 C CA . GLN A 1 82 ? -2.604 -13.119 1.085 1.00 94.12 82 GLN A CA 1
ATOM 603 C C . GLN A 1 82 ? -3.872 -12.901 1.905 1.00 94.12 82 GLN A C 1
ATOM 605 O O . GLN A 1 82 ? -4.344 -13.797 2.612 1.00 94.12 82 GLN A O 1
ATOM 610 N N . ILE A 1 83 ? -4.477 -11.728 1.746 1.00 95.00 83 ILE A N 1
ATOM 611 C CA . ILE A 1 83 ? -5.589 -11.266 2.571 1.00 95.00 83 ILE A CA 1
ATOM 612 C C . ILE A 1 83 ? -6.710 -10.744 1.688 1.00 95.00 83 ILE A C 1
ATOM 614 O O . ILE A 1 83 ? -6.490 -10.022 0.719 1.00 95.00 83 ILE A O 1
ATOM 618 N N . MET A 1 84 ? -7.933 -11.052 2.088 1.00 96.12 84 MET A N 1
ATOM 619 C CA . MET A 1 84 ? -9.151 -10.504 1.526 1.00 96.12 84 MET A CA 1
ATOM 620 C C . MET A 1 84 ? -9.826 -9.593 2.552 1.00 96.12 84 MET A C 1
ATOM 622 O O . MET A 1 84 ? -9.929 -9.936 3.733 1.00 96.12 84 MET A O 1
ATOM 626 N N . ILE A 1 85 ? -10.273 -8.413 2.119 1.00 96.38 85 ILE A N 1
ATOM 627 C CA . ILE A 1 85 ? -10.818 -7.382 3.010 1.00 96.38 85 ILE A CA 1
ATOM 628 C C . ILE A 1 85 ? -12.158 -6.894 2.472 1.00 96.38 85 ILE A C 1
ATOM 630 O O . ILE A 1 85 ? -12.244 -6.393 1.351 1.00 96.38 85 ILE A O 1
ATOM 634 N N . ARG A 1 86 ? -13.203 -6.973 3.302 1.00 96.19 86 ARG A N 1
ATOM 635 C CA . ARG A 1 86 ? -14.517 -6.393 3.014 1.00 96.19 86 ARG A CA 1
ATOM 636 C C . ARG A 1 86 ? -14.504 -4.910 3.352 1.00 96.19 86 ARG A C 1
ATOM 638 O O . ARG A 1 86 ? -14.288 -4.518 4.498 1.00 96.19 86 ARG A O 1
ATOM 645 N N . LEU A 1 87 ? -14.789 -4.072 2.372 1.00 95.19 87 LEU A N 1
ATOM 646 C CA . LEU A 1 87 ? -14.895 -2.626 2.508 1.00 95.19 87 LEU A CA 1
ATOM 647 C C . LEU A 1 87 ? -16.368 -2.191 2.510 1.00 95.19 87 LEU A C 1
ATOM 649 O O . LEU A 1 87 ? -17.295 -3.002 2.495 1.00 95.19 87 LEU A O 1
ATOM 653 N N . LYS A 1 88 ? -16.594 -0.876 2.596 1.00 93.56 88 LYS A N 1
ATOM 654 C CA . LYS A 1 88 ? -17.939 -0.288 2.534 1.00 93.56 88 LYS A CA 1
ATOM 655 C C . LYS A 1 88 ? -18.591 -0.547 1.169 1.00 93.56 88 LYS A C 1
ATOM 657 O O . LYS A 1 88 ? -17.915 -0.874 0.203 1.00 93.56 88 LYS A O 1
ATOM 662 N N . LYS A 1 89 ? -19.916 -0.369 1.096 1.00 94.06 89 LYS A N 1
ATOM 663 C CA . LYS A 1 89 ? -20.716 -0.519 -0.137 1.00 94.06 89 LYS A CA 1
ATOM 664 C C . LYS A 1 89 ? -20.598 -1.901 -0.805 1.00 94.06 89 LYS A C 1
ATOM 666 O O . LYS A 1 89 ? -20.741 -2.017 -2.009 1.00 94.06 89 LYS A O 1
ATOM 671 N N . LYS A 1 90 ? -20.359 -2.959 -0.021 1.00 92.94 90 LYS A N 1
ATOM 672 C CA . LYS A 1 90 ? -20.119 -4.330 -0.514 1.00 92.94 90 LYS A CA 1
ATOM 673 C C . LYS A 1 90 ? -18.849 -4.509 -1.367 1.00 92.94 90 LYS A C 1
ATOM 675 O O . LYS A 1 90 ? -18.634 -5.625 -1.823 1.00 92.94 90 LYS A O 1
ATOM 680 N N . ARG A 1 91 ? -17.995 -3.488 -1.502 1.00 95.81 91 ARG A N 1
ATOM 681 C CA . ARG A 1 91 ? -16.681 -3.609 -2.146 1.00 95.81 91 ARG A CA 1
ATOM 682 C C . ARG A 1 91 ? -15.791 -4.562 -1.354 1.00 95.81 91 ARG A C 1
ATOM 684 O O . ARG A 1 91 ? -15.828 -4.556 -0.122 1.00 95.81 91 ARG A O 1
ATOM 691 N N . PHE A 1 92 ? -14.966 -5.342 -2.030 1.00 96.44 92 PHE A N 1
ATOM 692 C CA . PHE A 1 92 ? -13.903 -6.119 -1.409 1.00 96.44 92 PHE A CA 1
ATOM 693 C C . PHE A 1 92 ? -12.628 -6.019 -2.240 1.00 96.44 92 PHE A C 1
ATOM 695 O O . PHE A 1 92 ? -12.672 -5.743 -3.435 1.00 96.44 92 PHE A O 1
ATOM 702 N N . ILE A 1 93 ? -11.495 -6.230 -1.579 1.00 96.94 93 ILE A N 1
ATOM 703 C CA . ILE A 1 93 ? -10.183 -6.260 -2.222 1.00 96.94 93 ILE A CA 1
ATOM 704 C C . ILE A 1 93 ? -9.422 -7.513 -1.806 1.00 96.94 93 ILE A C 1
ATOM 706 O O . ILE A 1 93 ? -9.623 -8.018 -0.695 1.00 96.94 93 ILE A O 1
ATOM 710 N N . VAL A 1 94 ? -8.527 -7.969 -2.675 1.00 96.62 94 VAL A N 1
ATOM 711 C CA . VAL A 1 94 ? -7.566 -9.041 -2.409 1.00 96.62 94 VAL A CA 1
ATOM 712 C C . VAL A 1 94 ? -6.165 -8.463 -2.552 1.00 96.62 94 VAL A C 1
ATOM 714 O O . VAL A 1 94 ? -5.822 -7.913 -3.598 1.00 96.62 94 VAL A O 1
ATOM 717 N N . ILE A 1 95 ? -5.365 -8.569 -1.496 1.00 96.12 95 ILE A N 1
ATOM 718 C CA . ILE A 1 95 ? -3.997 -8.052 -1.449 1.00 96.12 95 ILE A CA 1
ATOM 719 C C . ILE A 1 95 ? -3.019 -9.147 -1.039 1.00 96.12 95 ILE A C 1
ATOM 721 O O . ILE A 1 95 ? -3.382 -10.059 -0.295 1.00 96.12 95 ILE A O 1
ATOM 725 N N . ASP A 1 96 ? -1.777 -9.033 -1.492 1.00 95.12 96 ASP A N 1
ATOM 726 C CA . ASP A 1 96 ? -0.696 -9.948 -1.135 1.00 95.12 96 ASP A CA 1
ATOM 727 C C . ASP A 1 96 ? 0.569 -9.172 -0.775 1.00 95.12 96 ASP A C 1
ATOM 729 O O . ASP A 1 96 ? 1.004 -8.296 -1.523 1.00 95.12 96 ASP A O 1
ATOM 733 N N . TYR A 1 97 ? 1.163 -9.477 0.374 1.00 93.88 97 TYR A N 1
ATOM 734 C CA . TYR A 1 97 ? 2.428 -8.870 0.790 1.00 93.88 97 TYR A CA 1
ATOM 735 C C . TYR A 1 97 ? 3.648 -9.696 0.362 1.00 93.88 97 TYR A C 1
ATOM 737 O O . TYR A 1 97 ? 4.760 -9.177 0.411 1.00 93.88 97 TYR A O 1
ATOM 745 N N . GLY A 1 98 ? 3.460 -10.966 -0.016 1.00 90.88 98 GLY A N 1
ATOM 746 C CA . GLY A 1 98 ? 4.547 -11.918 -0.275 1.00 90.88 98 GLY A CA 1
ATOM 747 C C . GLY A 1 98 ? 4.960 -12.024 -1.729 1.00 90.88 98 GLY A C 1
ATOM 748 O O . GLY A 1 98 ? 6.011 -12.588 -2.023 1.00 90.88 98 GLY A O 1
ATOM 749 N N . ILE A 1 99 ? 4.160 -11.473 -2.637 1.00 91.69 99 ILE A N 1
ATOM 750 C CA . ILE A 1 99 ? 4.472 -11.497 -4.059 1.00 91.69 99 ILE A CA 1
ATOM 751 C C . ILE A 1 99 ? 5.425 -10.353 -4.393 1.00 91.69 99 ILE A C 1
ATOM 753 O O . ILE A 1 99 ? 5.132 -9.182 -4.152 1.00 91.69 99 ILE A O 1
ATOM 757 N N . ILE A 1 100 ? 6.554 -10.711 -4.997 1.00 93.19 100 ILE A N 1
ATOM 758 C CA . ILE A 1 100 ? 7.453 -9.779 -5.670 1.00 93.19 100 ILE A CA 1
ATOM 759 C C . ILE A 1 100 ? 7.062 -9.793 -7.151 1.00 93.19 100 ILE A C 1
ATOM 761 O O . ILE A 1 100 ? 7.392 -10.766 -7.833 1.00 93.19 100 ILE A O 1
ATOM 765 N N . PRO A 1 101 ? 6.354 -8.771 -7.664 1.00 93.56 101 PRO A N 1
ATOM 766 C CA . PRO A 1 101 ? 5.896 -8.799 -9.044 1.00 93.56 101 PRO A CA 1
ATOM 767 C C . PRO A 1 101 ? 7.074 -8.721 -10.013 1.00 93.56 101 PRO A C 1
ATOM 769 O O . PRO A 1 101 ? 8.024 -7.952 -9.823 1.00 93.56 101 PRO A O 1
ATOM 772 N N . SER A 1 102 ? 6.987 -9.521 -11.070 1.00 95.06 102 SER A N 1
ATOM 773 C CA . SER A 1 102 ? 7.876 -9.453 -12.221 1.00 95.06 102 SER A CA 1
ATOM 774 C C . SER A 1 102 ? 7.570 -8.220 -13.081 1.00 95.06 102 SER A C 1
ATOM 776 O O . SER A 1 102 ? 6.546 -7.551 -12.921 1.00 95.06 102 SER A O 1
ATOM 778 N N . HIS A 1 103 ? 8.445 -7.921 -14.046 1.00 93.94 103 HIS A N 1
ATOM 779 C CA . HIS A 1 103 ? 8.170 -6.875 -15.036 1.00 93.94 103 HIS A CA 1
ATOM 780 C C . HIS A 1 103 ? 6.892 -7.144 -15.837 1.00 93.94 103 HIS A C 1
ATOM 782 O O . HIS A 1 103 ? 6.192 -6.197 -16.192 1.00 93.94 103 HIS A O 1
ATOM 788 N N . GLU A 1 104 ? 6.573 -8.413 -16.096 1.00 94.50 104 GLU A N 1
ATOM 789 C CA . GLU A 1 104 ? 5.348 -8.779 -16.802 1.00 94.50 104 GLU A CA 1
ATOM 790 C C . GLU A 1 104 ? 4.104 -8.491 -15.967 1.00 94.50 104 GLU A C 1
ATOM 792 O O . GLU A 1 104 ? 3.159 -7.888 -16.471 1.00 94.50 104 GLU A O 1
ATOM 797 N N . ASP A 1 105 ? 4.136 -8.816 -14.674 1.00 93.94 105 ASP A N 1
ATOM 798 C CA . ASP A 1 105 ? 3.025 -8.532 -13.762 1.00 93.94 105 ASP A CA 1
ATOM 799 C C . ASP A 1 105 ? 2.726 -7.028 -13.680 1.00 93.94 105 ASP A C 1
ATOM 801 O O . ASP A 1 105 ? 1.566 -6.623 -13.653 1.00 93.94 105 ASP A O 1
ATOM 805 N N . ILE A 1 106 ? 3.768 -6.186 -13.681 1.00 94.75 106 ILE A N 1
ATOM 806 C CA . ILE A 1 106 ? 3.622 -4.722 -13.667 1.00 94.75 106 ILE A CA 1
ATOM 807 C C . ILE A 1 106 ? 2.972 -4.230 -14.966 1.00 94.75 106 ILE A C 1
ATOM 809 O O . ILE A 1 106 ? 2.051 -3.411 -14.920 1.00 94.75 106 ILE A O 1
ATOM 813 N N . ARG A 1 107 ? 3.426 -4.729 -16.128 1.00 94.62 107 ARG A N 1
ATOM 814 C CA . ARG A 1 107 ? 2.822 -4.387 -17.429 1.00 94.62 107 ARG A CA 1
ATOM 815 C C . ARG A 1 107 ? 1.354 -4.788 -17.474 1.00 94.62 107 ARG A C 1
ATOM 817 O O . ARG A 1 107 ? 0.515 -4.005 -17.902 1.00 94.62 107 ARG A O 1
ATOM 824 N N . MET A 1 108 ? 1.053 -5.983 -16.987 1.00 91.88 108 MET A N 1
ATOM 825 C CA . MET A 1 108 ? -0.298 -6.512 -16.936 1.00 91.88 108 MET A CA 1
ATOM 826 C C . MET A 1 108 ? -1.195 -5.691 -16.009 1.00 91.88 108 MET A C 1
ATOM 828 O O . MET A 1 108 ? -2.276 -5.285 -16.422 1.00 91.88 108 MET A O 1
ATOM 832 N N . ALA A 1 109 ? -0.747 -5.384 -14.789 1.00 94.00 109 ALA A N 1
ATOM 833 C CA . ALA A 1 109 ? -1.513 -4.570 -13.847 1.00 94.00 109 ALA A CA 1
ATOM 834 C C . ALA A 1 109 ? -1.855 -3.185 -14.423 1.00 94.00 109 ALA A C 1
ATOM 836 O O . ALA A 1 109 ? -2.941 -2.672 -14.174 1.00 94.00 109 ALA A O 1
ATOM 837 N N . ALA A 1 110 ? -0.982 -2.607 -15.255 1.00 94.12 110 ALA A N 1
ATOM 838 C CA . ALA A 1 110 ? -1.267 -1.351 -15.948 1.00 94.12 110 ALA A CA 1
ATOM 839 C C . ALA A 1 110 ? -2.426 -1.452 -16.964 1.00 94.12 110 ALA A C 1
ATOM 841 O O . ALA A 1 110 ? -3.043 -0.438 -17.287 1.00 94.12 110 ALA A O 1
ATOM 842 N N . CYS A 1 111 ? -2.745 -2.654 -17.452 1.00 96.06 111 CYS A N 1
ATOM 843 C CA . CYS A 1 111 ? -3.856 -2.903 -18.372 1.00 96.06 111 CYS A CA 1
ATOM 844 C C . CYS A 1 111 ? -5.188 -3.224 -17.668 1.00 96.06 111 CYS A C 1
ATOM 846 O O . CYS A 1 111 ? -6.226 -3.204 -18.328 1.00 96.06 111 CYS A O 1
ATOM 848 N N . TYR A 1 112 ? -5.189 -3.507 -16.358 1.00 95.50 112 TYR A N 1
ATOM 849 C CA . TYR A 1 112 ? -6.379 -3.943 -15.616 1.00 95.50 112 TYR A CA 1
ATOM 850 C C . TYR A 1 112 ? -6.668 -3.034 -14.411 1.00 95.50 112 TYR A C 1
ATOM 852 O O . TYR A 1 112 ? -5.960 -3.113 -13.409 1.00 95.50 112 TYR A O 1
ATOM 860 N N . PRO A 1 113 ? -7.748 -2.228 -14.436 1.00 95.44 113 PRO A N 1
ATOM 861 C CA . PRO A 1 113 ? -8.075 -1.287 -13.357 1.00 95.44 113 PRO A CA 1
ATOM 862 C C . PRO A 1 113 ? -8.265 -1.930 -11.977 1.00 95.44 113 PRO A C 1
ATOM 864 O O . PRO A 1 113 ? -8.039 -1.287 -10.956 1.00 95.44 113 PRO A O 1
ATOM 867 N N . GLN A 1 114 ? -8.693 -3.194 -11.932 1.00 96.12 114 GLN A N 1
ATOM 868 C CA . GLN A 1 114 ? -8.881 -3.955 -10.695 1.00 96.12 114 GLN A CA 1
ATOM 869 C C . GLN A 1 114 ? -7.572 -4.418 -10.032 1.00 96.12 114 GLN A C 1
ATOM 871 O O . GLN A 1 114 ? -7.615 -4.989 -8.944 1.00 96.12 114 GLN A O 1
ATOM 876 N N . MET A 1 115 ? -6.419 -4.204 -10.667 1.00 95.94 115 MET A N 1
ATOM 877 C CA . MET A 1 115 ? -5.105 -4.620 -10.176 1.00 95.94 115 MET A CA 1
ATOM 878 C C . MET A 1 115 ? -4.212 -3.403 -9.945 1.00 95.94 115 MET A C 1
ATOM 880 O O . MET A 1 115 ? -4.357 -2.370 -10.593 1.00 95.94 115 MET A O 1
ATOM 884 N N . ALA A 1 116 ? -3.263 -3.515 -9.017 1.00 96.25 116 ALA A N 1
ATOM 885 C CA . ALA A 1 116 ? -2.263 -2.471 -8.814 1.00 96.25 116 ALA A CA 1
ATOM 886 C C . ALA A 1 116 ? -0.966 -3.020 -8.214 1.00 96.25 116 ALA A C 1
ATOM 888 O O . ALA A 1 116 ? -0.967 -3.706 -7.190 1.00 96.25 116 ALA A O 1
ATOM 889 N N . THR A 1 117 ? 0.157 -2.625 -8.807 1.00 96.12 117 THR A N 1
ATOM 890 C CA . THR A 1 117 ? 1.515 -2.919 -8.330 1.00 96.12 117 THR A CA 1
ATOM 891 C C . THR A 1 117 ? 2.206 -1.611 -7.930 1.00 96.12 117 THR A C 1
ATOM 893 O O . THR A 1 117 ? 2.952 -1.038 -8.730 1.00 96.12 117 THR A O 1
ATOM 896 N N . PRO A 1 118 ? 1.937 -1.067 -6.729 1.00 95.06 118 PRO A N 1
ATOM 897 C CA . PRO A 1 118 ? 2.577 0.169 -6.293 1.00 95.06 118 PRO A CA 1
ATOM 898 C C . PRO A 1 118 ? 4.105 -0.000 -6.190 1.00 95.06 118 PRO A C 1
ATOM 900 O O . PRO A 1 118 ? 4.586 -1.107 -5.920 1.00 95.06 118 PRO A O 1
ATOM 903 N N . PRO A 1 119 ? 4.894 1.075 -6.367 1.00 94.38 119 PRO A N 1
ATOM 904 C CA . PRO A 1 119 ? 6.345 1.012 -6.221 1.00 94.38 119 PRO A CA 1
ATOM 905 C C . PRO A 1 119 ? 6.756 0.410 -4.872 1.00 94.38 119 PRO A C 1
ATOM 907 O O . PRO A 1 119 ? 6.230 0.792 -3.829 1.00 94.38 119 PRO A O 1
ATOM 910 N N . GLY A 1 120 ? 7.689 -0.544 -4.896 1.00 93.50 120 GLY A N 1
ATOM 911 C CA . GLY A 1 120 ? 8.191 -1.202 -3.688 1.00 93.50 120 GLY A CA 1
ATOM 912 C C . GLY A 1 120 ? 7.336 -2.361 -3.161 1.00 93.50 120 GLY A C 1
ATOM 913 O O . GLY A 1 120 ? 7.709 -2.947 -2.144 1.00 93.50 120 GLY A O 1
ATOM 914 N N . CYS A 1 121 ? 6.236 -2.737 -3.822 1.00 93.00 121 CYS A N 1
ATOM 915 C CA . CYS A 1 121 ? 5.453 -3.909 -3.416 1.00 93.00 121 CYS A CA 1
ATOM 916 C C . CYS A 1 121 ? 6.303 -5.190 -3.341 1.00 93.00 121 CYS A C 1
ATOM 918 O O . CYS A 1 121 ? 7.216 -5.402 -4.142 1.00 93.00 121 CYS A O 1
ATOM 920 N N . GLY A 1 122 ? 6.064 -5.997 -2.304 1.00 90.38 122 GLY A N 1
ATOM 921 C CA . GLY A 1 122 ? 6.831 -7.222 -2.044 1.00 90.38 122 GLY A CA 1
ATOM 922 C C . GLY A 1 122 ? 8.300 -7.010 -1.643 1.00 90.38 122 GLY A C 1
ATOM 923 O O . GLY A 1 122 ? 9.013 -7.982 -1.418 1.00 90.38 122 GLY A O 1
ATOM 924 N N . LYS A 1 123 ? 8.784 -5.763 -1.536 1.00 92.56 123 LYS A N 1
ATOM 925 C CA . LYS A 1 123 ? 10.197 -5.462 -1.228 1.00 92.56 123 LYS A CA 1
ATOM 926 C C . LYS A 1 123 ? 10.364 -4.458 -0.092 1.00 92.56 123 LYS A C 1
ATOM 928 O O . LYS A 1 123 ? 11.219 -4.620 0.774 1.00 92.56 123 LYS A O 1
ATOM 933 N N . GLN A 1 124 ? 9.570 -3.393 -0.102 1.00 94.44 124 GLN A N 1
ATOM 934 C CA . GLN A 1 124 ? 9.737 -2.269 0.806 1.00 94.44 124 GLN A CA 1
ATOM 935 C C . GLN A 1 124 ? 9.205 -2.604 2.200 1.00 94.44 124 GLN A C 1
ATOM 937 O O . GLN A 1 124 ? 8.062 -3.041 2.372 1.00 94.44 124 GLN A O 1
ATOM 942 N N . LYS A 1 125 ? 10.045 -2.356 3.209 1.00 94.69 125 LYS A N 1
ATOM 943 C CA . LYS A 1 125 ? 9.683 -2.512 4.619 1.00 94.69 125 LYS A CA 1
ATOM 944 C C . LYS A 1 125 ? 8.577 -1.537 5.022 1.00 94.69 125 LYS A C 1
ATOM 946 O O . LYS A 1 125 ? 8.397 -0.474 4.432 1.00 94.69 125 LYS A O 1
ATOM 951 N N . CYS A 1 126 ? 7.839 -1.928 6.048 1.00 94.62 126 CYS A N 1
ATOM 952 C CA . CYS A 1 126 ? 6.805 -1.141 6.689 1.00 94.62 126 CYS A CA 1
ATOM 953 C C . CYS A 1 126 ? 7.354 0.219 7.125 1.00 94.62 126 CYS A C 1
ATOM 955 O O . CYS A 1 126 ? 8.429 0.306 7.707 1.00 94.62 126 CYS A O 1
ATOM 957 N N . VAL A 1 127 ? 6.573 1.279 6.898 1.00 95.44 127 VAL A N 1
ATOM 958 C CA . VAL A 1 127 ? 6.926 2.658 7.292 1.00 95.44 127 VAL A CA 1
ATOM 959 C C . VAL A 1 127 ? 7.067 2.817 8.817 1.00 95.44 127 VAL A C 1
ATOM 961 O O . VAL A 1 127 ? 7.660 3.776 9.302 1.00 95.44 127 VAL A O 1
ATOM 964 N N . THR A 1 128 ? 6.544 1.874 9.605 1.00 95.00 128 THR A N 1
ATOM 965 C CA . THR A 1 128 ? 6.790 1.852 11.053 1.00 95.00 128 THR A CA 1
ATOM 966 C C . THR A 1 128 ? 8.246 1.468 11.321 1.00 95.00 128 THR A C 1
ATOM 968 O O . THR A 1 128 ? 8.633 0.350 11.005 1.00 95.00 128 THR A O 1
ATOM 971 N N . ALA A 1 129 ? 9.020 2.360 11.948 1.00 91.44 129 ALA A N 1
ATOM 972 C CA . ALA A 1 129 ? 10.472 2.217 12.127 1.00 91.44 129 ALA A CA 1
ATOM 973 C C . ALA A 1 129 ? 10.916 0.888 12.773 1.00 91.44 129 ALA A C 1
ATOM 975 O O . ALA A 1 129 ? 11.926 0.315 12.382 1.00 91.44 129 ALA A O 1
ATOM 976 N N . GLU A 1 130 ? 10.143 0.376 13.732 1.00 93.50 130 GLU A N 1
ATOM 977 C CA . GLU A 1 130 ? 10.440 -0.875 14.447 1.00 93.50 130 GLU A CA 1
ATOM 978 C C . GLU A 1 130 ? 9.907 -2.128 13.728 1.00 93.50 130 GLU A C 1
ATOM 980 O O . GLU A 1 130 ? 10.095 -3.254 14.183 1.00 93.50 130 GLU A O 1
ATOM 985 N N . CYS A 1 131 ? 9.203 -1.961 12.607 1.00 92.75 131 CYS A N 1
ATOM 986 C CA . CYS A 1 131 ? 8.571 -3.058 11.897 1.00 92.75 131 CYS A CA 1
ATOM 987 C C . CYS A 1 131 ? 9.460 -3.547 10.749 1.00 92.75 131 CYS A C 1
ATOM 989 O O . CYS A 1 131 ? 9.630 -2.879 9.734 1.00 92.75 131 CYS A O 1
ATOM 991 N N . THR A 1 132 ? 9.966 -4.771 10.871 1.00 92.69 132 THR A N 1
ATOM 992 C CA . THR A 1 132 ? 10.816 -5.412 9.854 1.00 92.69 132 THR A CA 1
ATOM 993 C C . THR A 1 132 ? 10.038 -6.040 8.693 1.00 92.69 132 THR A C 1
ATOM 995 O O . THR A 1 132 ? 10.649 -6.560 7.763 1.00 92.69 132 THR A O 1
ATOM 998 N N . LYS A 1 133 ? 8.701 -5.993 8.737 1.00 91.69 133 LYS A N 1
ATOM 999 C CA . LYS A 1 133 ? 7.788 -6.640 7.778 1.00 91.69 133 LYS A CA 1
ATOM 1000 C C . LYS A 1 133 ? 7.645 -5.817 6.499 1.00 91.69 133 LYS A C 1
ATOM 1002 O O . LYS A 1 133 ? 7.849 -4.607 6.527 1.00 91.69 133 LYS A O 1
ATOM 1007 N N . ILE A 1 134 ? 7.188 -6.436 5.414 1.00 93.38 134 ILE A N 1
ATOM 1008 C CA . ILE A 1 134 ? 6.828 -5.729 4.174 1.00 93.38 134 ILE A CA 1
ATOM 1009 C C . ILE A 1 134 ? 5.609 -4.828 4.397 1.00 93.38 134 ILE A C 1
ATOM 1011 O O . ILE A 1 134 ? 4.602 -5.243 4.969 1.00 93.38 134 ILE A O 1
ATOM 1015 N N . GLY A 1 135 ? 5.723 -3.576 3.956 1.00 93.81 135 GLY A N 1
ATOM 1016 C CA . GLY A 1 135 ? 4.707 -2.540 4.128 1.00 93.81 135 GLY A CA 1
ATOM 1017 C C . GLY A 1 135 ? 3.831 -2.286 2.915 1.00 93.81 135 GLY A C 1
ATOM 1018 O O . GLY A 1 135 ? 2.727 -1.769 3.053 1.00 93.81 135 GLY A O 1
ATOM 1019 N N . VAL A 1 136 ? 4.324 -2.623 1.729 1.00 95.06 136 VAL A N 1
ATOM 1020 C CA . VAL A 1 136 ? 3.665 -2.294 0.467 1.00 95.06 136 VAL A CA 1
ATOM 1021 C C . VAL A 1 136 ? 3.137 -3.589 -0.161 1.00 95.06 136 VAL A C 1
ATOM 1023 O O . VAL A 1 136 ? 3.948 -4.439 -0.537 1.00 95.06 136 VAL A O 1
ATOM 1026 N N . PRO A 1 137 ? 1.809 -3.777 -0.257 1.00 96.00 137 PRO A N 1
ATOM 1027 C CA . PRO A 1 137 ? 1.231 -4.967 -0.870 1.00 96.00 137 PRO A CA 1
ATOM 1028 C C . PRO A 1 137 ? 1.059 -4.822 -2.388 1.00 96.00 137 PRO A C 1
ATOM 1030 O O . PRO A 1 137 ? 1.029 -3.715 -2.930 1.00 96.00 137 PRO A O 1
ATOM 1033 N N . VAL A 1 138 ? 0.868 -5.955 -3.057 1.00 95.75 138 VAL A N 1
ATOM 1034 C CA . VAL A 1 138 ? 0.295 -6.053 -4.403 1.00 95.75 138 VAL A CA 1
ATOM 1035 C C . VAL A 1 138 ? -1.229 -6.143 -4.284 1.00 95.75 138 VAL A C 1
ATOM 1037 O O . VAL A 1 138 ? -1.738 -6.915 -3.471 1.00 95.75 138 VAL A O 1
ATOM 1040 N N . LEU A 1 139 ? -1.969 -5.371 -5.083 1.00 96.56 139 LEU A N 1
ATOM 1041 C CA . LEU A 1 139 ? -3.417 -5.520 -5.242 1.00 96.56 139 LEU A CA 1
ATOM 1042 C C . LEU A 1 139 ? -3.689 -6.532 -6.352 1.00 96.56 139 LEU A C 1
ATOM 1044 O O . LEU A 1 139 ? -3.423 -6.257 -7.522 1.00 96.56 139 LEU A O 1
ATOM 1048 N N . LEU A 1 140 ? -4.236 -7.679 -5.966 1.00 95.94 140 LEU A N 1
ATOM 1049 C CA . LEU A 1 140 ? -4.576 -8.767 -6.882 1.00 95.94 140 LEU A CA 1
ATOM 1050 C C . LEU A 1 140 ? -5.953 -8.562 -7.505 1.00 95.94 140 LEU A C 1
ATOM 1052 O O . LEU A 1 140 ? -6.176 -8.933 -8.652 1.00 95.94 140 LEU A O 1
ATOM 1056 N N . HIS A 1 141 ? -6.883 -7.988 -6.740 1.00 96.69 141 HIS A N 1
ATOM 1057 C CA . HIS A 1 141 ? -8.222 -7.700 -7.227 1.00 96.69 141 HIS A CA 1
ATOM 1058 C C . HIS A 1 141 ? -8.917 -6.618 -6.401 1.00 96.69 141 HIS A C 1
ATOM 1060 O O . HIS A 1 141 ? -8.819 -6.597 -5.170 1.00 96.69 141 HIS A O 1
ATOM 1066 N N . ASP A 1 142 ? -9.698 -5.788 -7.081 1.00 96.88 142 ASP A N 1
ATOM 1067 C CA . ASP A 1 142 ? -10.642 -4.840 -6.511 1.00 96.88 142 ASP A CA 1
ATOM 1068 C C . ASP A 1 142 ? -11.995 -5.002 -7.192 1.00 96.88 142 ASP A C 1
ATOM 1070 O O . ASP A 1 142 ? -12.111 -4.843 -8.407 1.00 96.88 142 ASP A O 1
ATOM 1074 N N . SER A 1 143 ? -13.025 -5.302 -6.403 1.00 96.38 143 SER A N 1
ATOM 1075 C CA . SER A 1 143 ? -14.370 -5.504 -6.938 1.00 96.38 143 SER A CA 1
ATOM 1076 C C . SER A 1 143 ? -15.012 -4.213 -7.458 1.00 96.38 143 SER A C 1
ATOM 1078 O O . SER A 1 143 ? -16.058 -4.272 -8.096 1.00 96.38 143 SER A O 1
ATOM 1080 N N . ASP A 1 144 ? -14.465 -3.047 -7.099 1.00 96.81 144 ASP A N 1
ATOM 1081 C CA . ASP A 1 144 ? -14.943 -1.741 -7.557 1.00 96.81 144 ASP A CA 1
ATOM 1082 C C . ASP A 1 144 ? -13.765 -0.758 -7.715 1.00 96.81 144 ASP A C 1
ATOM 1084 O O . ASP A 1 144 ? -13.491 0.046 -6.813 1.00 96.81 144 ASP A O 1
ATOM 1088 N N . PRO A 1 145 ? -13.039 -0.822 -8.848 1.00 96.44 145 PRO A N 1
ATOM 1089 C CA . PRO A 1 145 ? -11.836 -0.020 -9.079 1.00 96.44 145 PRO A CA 1
ATOM 1090 C C . PRO A 1 145 ? -12.117 1.473 -9.301 1.00 96.44 145 PRO A C 1
ATOM 1092 O O . PRO A 1 145 ? -11.190 2.280 -9.279 1.00 96.44 145 PRO A O 1
ATOM 1095 N N . ASN A 1 146 ? -13.380 1.864 -9.498 1.00 96.69 146 ASN A N 1
ATOM 1096 C CA . ASN A 1 146 ? -13.758 3.271 -9.655 1.00 96.69 146 ASN A CA 1
ATOM 1097 C C . ASN A 1 146 ? -13.770 4.019 -8.313 1.00 96.69 146 ASN A C 1
ATOM 1099 O O . ASN A 1 146 ? -13.717 5.249 -8.272 1.00 96.69 146 ASN A O 1
ATOM 1103 N N . GLU A 1 147 ? -13.854 3.290 -7.200 1.00 95.50 147 GLU A N 1
ATOM 1104 C CA . GLU A 1 147 ? -13.771 3.869 -5.867 1.00 95.50 147 GLU A CA 1
ATOM 1105 C C . GLU A 1 147 ? -12.316 4.216 -5.504 1.00 95.50 147 GLU A C 1
ATOM 1107 O O . GLU A 1 147 ? -11.379 3.521 -5.904 1.00 95.50 147 GLU A O 1
ATOM 1112 N N . PRO A 1 148 ? -12.081 5.231 -4.650 1.00 95.50 148 PRO A N 1
ATOM 1113 C CA . PRO A 1 148 ? -10.733 5.598 -4.236 1.00 95.50 148 PRO A CA 1
ATOM 1114 C C . PRO A 1 148 ? -9.944 4.406 -3.684 1.00 95.50 148 PRO A C 1
ATOM 1116 O O . PRO A 1 148 ? -10.485 3.580 -2.933 1.00 95.50 148 PRO A O 1
ATOM 1119 N N . ALA A 1 149 ? -8.648 4.354 -4.004 1.00 94.69 149 ALA A N 1
ATOM 1120 C CA . ALA A 1 149 ? -7.755 3.293 -3.551 1.00 94.69 149 ALA A CA 1
ATOM 1121 C C . ALA A 1 149 ? -7.847 3.091 -2.031 1.00 94.69 149 ALA A C 1
ATOM 1123 O O . ALA A 1 149 ? -7.891 4.050 -1.240 1.00 94.69 149 ALA A O 1
ATOM 1124 N N . SER A 1 150 ? -7.878 1.828 -1.610 1.00 94.50 150 SER A N 1
ATOM 1125 C CA . SER A 1 150 ? -8.009 1.488 -0.197 1.00 94.50 150 SER A CA 1
ATOM 1126 C C . SER A 1 150 ? -6.852 2.077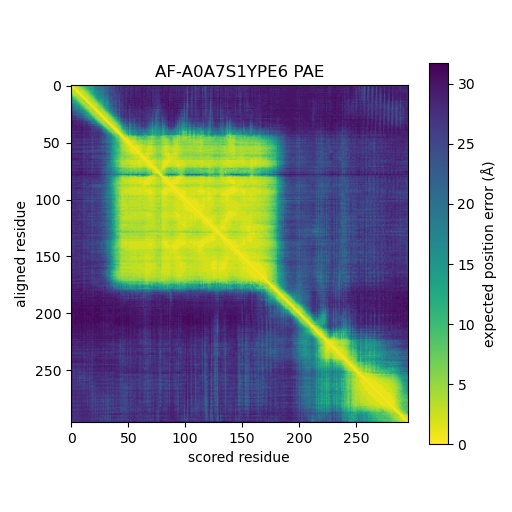 0.624 1.00 94.50 150 SER A C 1
ATOM 1128 O O . SER A 1 150 ? -5.760 2.346 0.118 1.00 94.50 150 SER A O 1
ATOM 1130 N N . LEU A 1 151 ? -7.079 2.292 1.922 1.00 94.12 151 LEU A N 1
ATOM 1131 C CA . LEU A 1 151 ? -6.020 2.773 2.817 1.00 94.12 151 LEU A CA 1
ATOM 1132 C C . LEU A 1 151 ? -4.848 1.780 2.895 1.00 94.12 151 LEU A C 1
ATOM 1134 O O . LEU A 1 151 ? -3.708 2.209 3.030 1.00 94.12 151 LEU A O 1
ATOM 1138 N N . TYR A 1 152 ? -5.133 0.481 2.755 1.00 94.38 152 TYR A N 1
ATOM 1139 C CA . TYR A 1 152 ? -4.135 -0.590 2.754 1.00 94.38 152 TYR A CA 1
ATOM 1140 C C . TYR A 1 152 ? -3.177 -0.510 1.557 1.00 94.38 152 TYR A C 1
ATOM 1142 O O . TYR A 1 152 ? -2.034 -0.929 1.680 1.00 94.38 152 TYR A O 1
ATOM 1150 N N . MET A 1 153 ? -3.603 0.083 0.434 1.00 95.38 153 MET A N 1
ATOM 1151 C CA . MET A 1 153 ? -2.743 0.280 -0.741 1.00 95.38 153 MET A CA 1
ATOM 1152 C C . MET A 1 153 ? -1.860 1.526 -0.654 1.00 95.38 153 MET A C 1
ATOM 1154 O O . MET A 1 153 ? -0.836 1.601 -1.323 1.00 95.38 153 MET A O 1
ATOM 1158 N N . ARG A 1 154 ? -2.258 2.530 0.136 1.00 95.12 154 ARG A N 1
ATOM 1159 C CA . ARG A 1 154 ? -1.624 3.861 0.123 1.00 95.12 154 ARG A CA 1
ATOM 1160 C C . ARG A 1 154 ? -0.722 4.150 1.318 1.00 95.12 154 ARG A C 1
ATOM 1162 O O . ARG A 1 154 ? 0.003 5.136 1.291 1.00 95.12 154 ARG A O 1
ATOM 1169 N N . SER A 1 155 ? -0.800 3.364 2.389 1.00 94.19 155 SER A N 1
ATOM 1170 C CA . SER A 1 155 ? -0.149 3.715 3.656 1.00 94.19 155 SER A CA 1
ATOM 1171 C C . SER A 1 155 ? 1.317 3.301 3.765 1.00 94.19 155 SER A C 1
ATOM 1173 O O . SER A 1 155 ? 2.017 3.830 4.626 1.00 94.19 155 SER A O 1
ATOM 1175 N N . GLY A 1 156 ? 1.772 2.336 2.958 1.00 94.44 156 GLY A N 1
ATOM 1176 C CA . GLY A 1 156 ? 3.084 1.702 3.138 1.00 94.44 156 GLY A CA 1
ATOM 1177 C C . GLY A 1 156 ? 3.218 0.947 4.469 1.00 94.44 156 GLY A C 1
ATOM 1178 O O . GLY A 1 156 ? 4.329 0.692 4.938 1.00 94.44 156 GLY A O 1
ATOM 1179 N N . LEU A 1 157 ? 2.096 0.620 5.118 1.00 95.31 157 LEU A N 1
ATOM 1180 C CA . LEU A 1 157 ? 2.058 -0.149 6.356 1.00 95.31 157 LEU A CA 1
ATOM 1181 C C . LEU A 1 157 ? 1.707 -1.607 6.070 1.00 95.31 157 LEU A C 1
ATOM 1183 O O . LEU A 1 157 ? 0.789 -1.905 5.302 1.00 95.31 157 LEU A O 1
ATOM 1187 N N . CYS A 1 158 ? 2.369 -2.520 6.784 1.00 94.12 158 CYS A N 1
ATOM 1188 C CA . CYS A 1 158 ? 1.939 -3.914 6.800 1.00 94.12 158 CYS A CA 1
ATOM 1189 C C . CYS A 1 158 ? 0.514 -4.008 7.365 1.00 94.12 158 CYS A C 1
ATOM 1191 O O . CYS A 1 158 ? 0.056 -3.121 8.105 1.00 94.12 158 CYS A O 1
ATOM 1193 N N . PHE A 1 159 ? -0.193 -5.088 7.045 1.00 93.50 159 PHE A N 1
ATOM 1194 C CA . PHE A 1 159 ? -1.591 -5.230 7.429 1.00 93.50 159 PHE A CA 1
ATOM 1195 C C . PHE A 1 159 ? -1.772 -5.179 8.955 1.00 93.50 159 PHE A C 1
ATOM 1197 O O . PHE A 1 159 ? -2.663 -4.480 9.453 1.00 93.50 159 PHE A O 1
ATOM 1204 N N . THR A 1 160 ? -0.863 -5.812 9.704 1.00 92.44 160 THR A N 1
ATOM 1205 C CA . THR A 1 160 ? -0.832 -5.740 11.174 1.00 92.44 160 THR A CA 1
ATOM 1206 C C . THR A 1 160 ? -0.726 -4.290 11.693 1.00 92.44 160 THR A C 1
ATOM 1208 O O . THR A 1 160 ? -1.570 -3.850 12.482 1.00 92.44 160 THR A O 1
ATOM 1211 N N . CYS A 1 161 ? 0.272 -3.514 11.248 1.00 94.88 161 CYS A N 1
ATOM 1212 C CA . CYS A 1 161 ? 0.473 -2.125 11.691 1.00 94.88 161 CYS A CA 1
ATOM 1213 C C . CYS A 1 161 ? -0.709 -1.227 11.301 1.00 94.88 161 CYS A C 1
ATOM 1215 O O . CYS A 1 161 ? -1.171 -0.414 12.106 1.00 94.88 161 CYS A O 1
ATOM 1217 N N . GLN A 1 162 ? -1.251 -1.409 10.094 1.00 95.06 162 GLN A N 1
ATOM 1218 C CA . GLN A 1 162 ? -2.424 -0.674 9.628 1.00 95.06 162 GLN A CA 1
ATOM 1219 C C . GLN A 1 162 ? -3.656 -0.951 10.502 1.00 95.06 162 GLN A C 1
ATOM 1221 O O . GLN A 1 162 ? -4.405 -0.025 10.833 1.00 95.06 162 GLN A O 1
ATOM 1226 N N . ARG A 1 163 ? -3.870 -2.210 10.902 1.00 93.12 163 ARG A N 1
ATOM 1227 C CA . ARG A 1 163 ? -4.986 -2.610 11.769 1.00 93.12 163 ARG A CA 1
ATOM 1228 C C . ARG A 1 163 ? -4.871 -1.994 13.161 1.00 93.12 163 ARG A C 1
ATOM 1230 O O . ARG A 1 163 ? -5.849 -1.427 13.648 1.00 93.12 163 ARG A O 1
ATOM 1237 N N . LEU A 1 164 ? -3.683 -2.037 13.762 1.00 93.94 164 LEU A N 1
ATOM 1238 C CA . LEU A 1 164 ? -3.417 -1.404 15.059 1.00 93.94 164 LEU A CA 1
ATOM 1239 C C . LEU A 1 164 ? -3.672 0.108 15.012 1.00 93.94 164 LEU A C 1
ATOM 1241 O O . LEU A 1 164 ? -4.338 0.661 15.890 1.00 93.94 164 LEU A O 1
ATOM 1245 N N . LEU A 1 165 ? -3.206 0.775 13.952 1.00 94.31 165 LEU A N 1
ATOM 1246 C CA . LEU A 1 165 ? -3.432 2.205 13.758 1.00 94.31 165 LEU A CA 1
ATOM 1247 C C . LEU A 1 165 ? -4.926 2.537 13.619 1.00 94.31 165 LEU A C 1
ATOM 1249 O O . LEU A 1 165 ? -5.403 3.512 14.208 1.00 94.31 165 LEU A O 1
ATOM 1253 N N . ASN A 1 166 ? -5.675 1.725 12.873 1.00 92.31 166 ASN A N 1
ATOM 1254 C CA . ASN A 1 166 ? -7.117 1.902 12.702 1.00 92.31 166 ASN A CA 1
ATOM 1255 C C . ASN A 1 166 ? -7.876 1.725 14.026 1.00 92.31 166 ASN A C 1
ATOM 1257 O O . ASN A 1 166 ? -8.743 2.543 14.341 1.00 92.31 166 ASN A O 1
ATOM 1261 N N . GLU A 1 167 ? -7.520 0.723 14.832 1.00 91.81 167 GLU A N 1
ATOM 1262 C CA . GLU A 1 167 ? -8.149 0.496 16.138 1.00 91.81 167 GLU A CA 1
ATOM 1263 C C . GLU A 1 167 ? -7.833 1.629 17.131 1.00 91.81 167 GLU A C 1
ATOM 1265 O O . GLU A 1 167 ? -8.724 2.137 17.821 1.00 91.81 167 GLU A O 1
ATOM 1270 N N . LYS A 1 168 ? -6.593 2.137 17.136 1.00 92.44 168 LYS A N 1
ATOM 1271 C CA . LYS A 1 168 ? -6.216 3.319 17.930 1.00 92.44 168 LYS A CA 1
ATOM 1272 C C . LYS A 1 168 ? -7.049 4.548 17.547 1.00 92.44 168 LYS A C 1
ATOM 1274 O O . LYS A 1 168 ? -7.561 5.249 18.418 1.00 92.44 168 LYS A O 1
ATOM 1279 N N . ARG A 1 169 ? -7.250 4.796 16.248 1.00 89.94 169 ARG A N 1
ATOM 1280 C CA . ARG A 1 169 ? -8.105 5.900 15.767 1.00 89.94 169 ARG A CA 1
ATOM 1281 C C . ARG A 1 169 ? -9.568 5.715 16.180 1.00 89.94 169 ARG A C 1
ATOM 1283 O O . ARG A 1 169 ? -10.237 6.697 16.503 1.00 89.94 169 ARG A O 1
ATOM 1290 N N . ARG A 1 170 ? -10.072 4.477 16.192 1.00 88.56 170 ARG A N 1
ATOM 1291 C CA . ARG A 1 170 ? -11.447 4.156 16.609 1.00 88.56 170 ARG A CA 1
ATOM 1292 C C . ARG A 1 170 ? -11.676 4.449 18.093 1.00 88.56 170 ARG A C 1
ATOM 1294 O O . ARG A 1 170 ? -12.643 5.126 18.438 1.00 88.56 170 ARG A O 1
ATOM 1301 N N . THR A 1 171 ? -10.777 3.989 18.960 1.00 88.50 171 THR A N 1
ATOM 1302 C CA . THR A 1 171 ? -10.890 4.177 20.418 1.00 88.50 171 THR A CA 1
ATOM 1303 C C . THR A 1 171 ? -10.726 5.639 20.839 1.00 88.50 171 THR A C 1
ATOM 1305 O O . THR A 1 171 ? -11.454 6.105 21.715 1.00 88.50 171 THR A O 1
ATOM 1308 N N . GLN A 1 172 ? -9.850 6.401 20.176 1.00 85.06 172 GLN A N 1
ATOM 1309 C CA . GLN A 1 172 ? -9.701 7.840 20.429 1.00 85.06 172 GLN A CA 1
ATOM 1310 C C . GLN A 1 172 ? -10.973 8.634 20.114 1.00 85.06 172 GLN A C 1
ATOM 1312 O O . GLN A 1 172 ? -11.364 9.504 20.891 1.00 85.06 172 GLN A O 1
ATOM 1317 N N . ARG A 1 173 ? -11.652 8.320 19.003 1.00 81.81 173 ARG A N 1
ATOM 1318 C CA . ARG A 1 173 ? -12.903 8.999 18.628 1.00 81.81 173 ARG A CA 1
ATOM 1319 C C . ARG A 1 173 ? -14.015 8.758 19.644 1.00 81.81 173 ARG A C 1
ATOM 1321 O O . ARG A 1 173 ? -14.720 9.703 19.973 1.00 81.81 173 ARG A O 1
ATOM 1328 N N . LYS A 1 174 ? -14.114 7.536 20.180 1.00 79.00 174 LYS A N 1
ATOM 1329 C CA . LYS A 1 174 ? -15.099 7.197 21.218 1.00 79.00 174 LYS A CA 1
ATOM 1330 C C . LYS A 1 174 ? -14.877 8.004 22.505 1.00 79.00 174 LYS A C 1
ATOM 1332 O O . LYS A 1 174 ? -15.817 8.547 23.057 1.00 79.00 174 LYS A O 1
ATOM 1337 N N . ARG A 1 175 ? -13.624 8.176 22.939 1.00 74.44 175 ARG A N 1
ATOM 1338 C CA . ARG A 1 175 ? -13.319 8.960 24.152 1.00 74.44 175 ARG A CA 1
ATOM 1339 C C . ARG A 1 175 ? -13.577 10.461 23.982 1.00 74.44 175 ARG A C 1
ATOM 1341 O O . ARG A 1 175 ? -13.957 11.121 24.940 1.00 74.44 175 ARG A O 1
ATOM 1348 N N . LYS A 1 176 ? -13.387 11.011 22.775 1.00 68.50 176 LYS A N 1
ATOM 1349 C CA . LYS A 1 176 ? -13.631 12.440 22.514 1.00 68.50 176 LYS A CA 1
ATOM 1350 C C . LYS A 1 176 ? -15.124 12.788 22.489 1.00 68.50 176 LYS A C 1
ATOM 1352 O O . LYS A 1 176 ? -15.473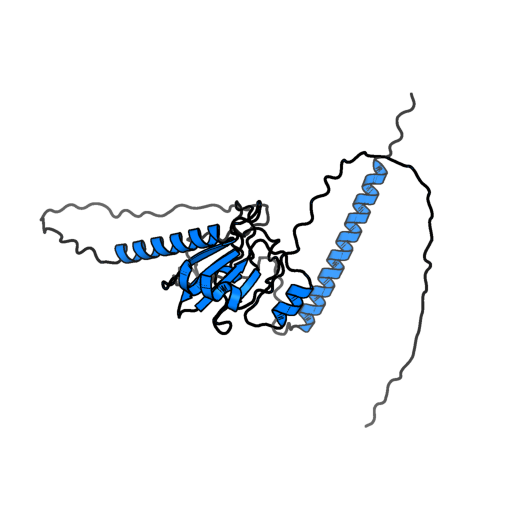 13.898 22.871 1.00 68.50 176 LYS A O 1
ATOM 1357 N N . SER A 1 177 ? -15.996 11.861 22.080 1.00 63.69 177 SER A N 1
ATOM 1358 C CA . SER A 1 177 ? -17.448 12.066 22.183 1.00 63.69 177 SER A CA 1
ATOM 1359 C C . SER A 1 177 ? -17.950 12.034 23.627 1.00 63.69 177 SER A C 1
ATOM 1361 O O . SER A 1 177 ? -18.907 12.736 23.935 1.00 63.69 177 SER A O 1
ATOM 1363 N N . ASP A 1 178 ? -17.280 11.292 24.511 1.00 60.19 178 ASP A N 1
ATOM 1364 C CA . ASP A 1 178 ? -17.716 11.143 25.904 1.00 60.19 178 ASP A CA 1
ATOM 1365 C C . ASP A 1 178 ? -17.331 12.355 26.779 1.00 60.19 178 ASP A C 1
ATOM 1367 O O . ASP A 1 178 ? -18.049 12.683 27.716 1.00 60.19 178 ASP A O 1
ATOM 1371 N N . LEU A 1 179 ? -16.247 13.076 26.454 1.00 59.66 179 LEU A N 1
ATOM 1372 C CA . LEU A 1 179 ? -15.826 14.278 27.201 1.00 59.66 179 LEU A CA 1
ATOM 1373 C C . LEU A 1 179 ? -16.565 15.570 26.812 1.00 59.66 179 LEU A C 1
ATOM 1375 O O . LEU A 1 179 ? -16.450 16.561 27.525 1.00 59.66 179 LEU A O 1
ATOM 1379 N N . ASN A 1 180 ? -17.295 15.575 25.694 1.00 54.09 180 ASN A N 1
ATOM 1380 C CA . ASN A 1 180 ? -18.042 16.746 25.222 1.00 54.09 180 ASN A CA 1
ATOM 1381 C C 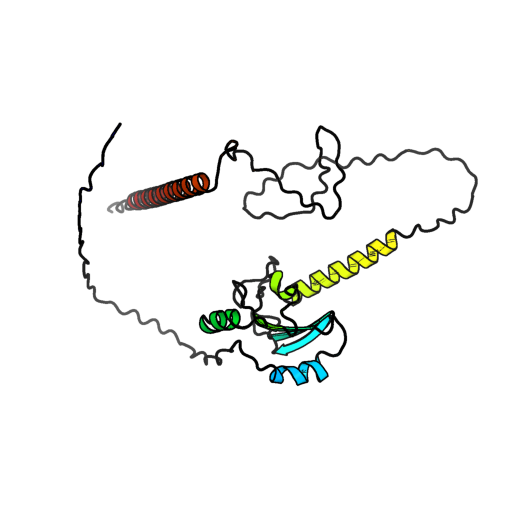. ASN A 1 180 ? -19.549 16.661 25.500 1.00 54.09 180 ASN A C 1
ATOM 1383 O O . ASN A 1 180 ? -20.294 17.538 25.062 1.00 54.09 180 ASN A O 1
ATOM 1387 N N . GLN A 1 181 ? -20.015 15.649 26.238 1.00 49.09 181 GLN A N 1
ATOM 1388 C CA . GLN A 1 181 ? -21.280 15.820 26.939 1.00 49.09 181 GLN A CA 1
ATOM 1389 C C . GLN A 1 181 ? -21.032 16.799 28.089 1.00 49.09 181 GLN A C 1
ATOM 1391 O O . GLN A 1 181 ? -20.132 16.543 28.893 1.00 49.09 181 GLN A O 1
ATOM 1396 N N . PRO A 1 182 ? -21.792 17.906 28.205 1.00 51.34 182 PRO A N 1
ATOM 1397 C CA . PRO A 1 182 ? -21.839 18.618 29.464 1.00 51.34 182 PRO A CA 1
ATOM 1398 C C . PRO A 1 182 ? -22.336 17.594 30.475 1.00 51.34 182 PRO A C 1
ATOM 1400 O O . PRO A 1 182 ? -23.507 17.212 30.465 1.00 51.34 182 PRO A O 1
ATOM 1403 N N . VAL A 1 183 ? -21.431 17.093 31.315 1.00 52.06 183 VAL A N 1
ATOM 1404 C CA . VAL A 1 183 ? -21.835 16.494 32.575 1.00 52.06 183 VAL A CA 1
ATOM 1405 C C . VAL A 1 183 ? -22.664 17.593 33.206 1.00 52.06 183 VAL A C 1
ATOM 1407 O O . VAL A 1 183 ? -22.134 18.652 33.545 1.00 52.06 183 VAL A O 1
ATOM 1410 N N . GLY A 1 184 ? -23.980 17.389 33.239 1.00 50.53 184 GLY A N 1
ATOM 1411 C CA . GLY A 1 184 ? -24.863 18.155 34.085 1.00 50.53 184 GLY A CA 1
ATOM 1412 C C . GLY A 1 184 ? -24.322 17.957 35.484 1.00 50.53 184 GLY A C 1
ATOM 1413 O O . GLY A 1 184 ? -24.640 16.973 36.147 1.00 50.53 184 GLY A O 1
ATOM 1414 N N . VAL A 1 185 ? -23.424 18.852 35.891 1.00 45.88 185 VAL A N 1
ATOM 1415 C CA . VAL A 1 185 ? -23.062 19.032 37.276 1.00 45.88 185 VAL A CA 1
ATOM 1416 C C . VAL A 1 185 ? -24.369 19.494 37.893 1.00 45.88 185 VAL A C 1
ATOM 1418 O O . VAL A 1 185 ? -24.736 20.664 37.822 1.00 45.88 185 VAL A O 1
ATOM 1421 N N . VAL A 1 186 ? -25.125 18.540 38.428 1.00 48.59 186 VAL A N 1
ATOM 1422 C CA . VAL A 1 186 ? -26.100 18.827 39.465 1.00 48.59 186 VAL A CA 1
ATOM 1423 C C . VAL A 1 186 ? -25.244 19.318 40.620 1.00 48.59 186 VAL A C 1
ATOM 1425 O O . VAL A 1 186 ? -24.735 18.527 41.405 1.00 48.59 186 VAL A O 1
ATOM 1428 N N . ILE A 1 187 ? -24.973 20.623 40.631 1.00 38.28 187 ILE A N 1
ATOM 1429 C CA . ILE A 1 187 ? -24.370 21.315 41.759 1.00 38.28 187 ILE A CA 1
ATOM 1430 C C . ILE A 1 187 ? -25.431 21.217 42.857 1.00 38.28 187 ILE A C 1
ATOM 1432 O O . ILE A 1 187 ? -26.496 21.822 42.704 1.00 38.28 187 ILE A O 1
ATOM 1436 N N . PRO A 1 188 ? -25.211 20.466 43.950 1.00 40.03 188 PRO A N 1
ATOM 1437 C CA . PRO A 1 188 ? -26.023 20.671 45.129 1.00 40.03 188 PRO A CA 1
ATOM 1438 C C . PRO A 1 188 ? -25.682 22.083 45.594 1.00 40.03 188 PRO A C 1
ATOM 1440 O O . PRO A 1 188 ? -24.521 22.385 45.876 1.00 40.03 188 PRO A O 1
ATOM 1443 N N . ALA A 1 189 ? -26.672 22.969 45.602 1.00 42.56 189 ALA A N 1
ATOM 1444 C CA . ALA A 1 189 ? -26.535 24.291 46.182 1.00 42.56 189 ALA A CA 1
ATOM 1445 C C . ALA A 1 189 ? -26.209 24.127 47.672 1.00 42.56 189 ALA A C 1
ATOM 1447 O O . ALA A 1 189 ? -27.102 23.938 48.495 1.00 42.56 189 ALA A O 1
ATOM 1448 N N . VAL A 1 190 ? -24.923 24.169 48.015 1.00 39.31 190 VAL A N 1
ATOM 1449 C CA . VAL A 1 190 ? -24.472 24.303 49.395 1.00 39.31 190 VAL A CA 1
ATOM 1450 C C . VAL A 1 190 ? -23.811 25.665 49.513 1.00 39.31 190 VAL A C 1
ATOM 1452 O O . VAL A 1 190 ? -22.741 25.928 48.973 1.00 39.31 190 VAL A O 1
ATOM 1455 N N . MET A 1 191 ? -24.536 26.546 50.191 1.00 47.22 191 MET A N 1
ATOM 1456 C CA . MET A 1 191 ? -24.065 27.812 50.726 1.00 47.22 191 MET A CA 1
ATOM 1457 C C . MET A 1 191 ? -22.794 27.586 51.553 1.00 47.22 191 MET A C 1
ATOM 1459 O O . MET A 1 191 ? -22.858 26.866 52.545 1.00 47.22 191 MET A O 1
ATOM 1463 N N . ALA A 1 192 ? -21.679 28.219 51.190 1.00 37.91 192 ALA A N 1
ATOM 1464 C CA . ALA A 1 192 ? -20.706 28.790 52.130 1.00 37.91 192 ALA A CA 1
ATOM 1465 C C . ALA A 1 192 ? -19.532 29.406 51.360 1.00 37.91 192 ALA A C 1
ATOM 1467 O O . ALA A 1 192 ? -18.959 28.789 50.466 1.00 37.91 192 ALA A O 1
ATOM 1468 N N . GLY A 1 193 ? -19.194 30.645 51.716 1.00 41.66 193 GLY A N 1
ATOM 1469 C CA . GLY A 1 193 ? -18.112 31.410 51.113 1.00 41.66 193 GLY A CA 1
ATOM 1470 C C . GLY A 1 193 ? -16.725 30.811 51.349 1.00 41.66 193 GLY A C 1
ATOM 1471 O O . GLY A 1 193 ? -16.458 30.164 52.358 1.00 41.66 193 GLY A O 1
ATOM 1472 N N . GLY A 1 194 ? -15.829 31.088 50.407 1.00 34.69 194 GLY A N 1
ATOM 1473 C CA . GLY A 1 194 ? -14.419 30.734 50.497 1.00 34.69 194 GLY A CA 1
ATOM 1474 C C . GLY A 1 194 ? -13.662 31.239 49.276 1.00 34.69 194 GLY A C 1
ATOM 1475 O O . GLY A 1 194 ? -13.647 30.604 48.228 1.00 34.69 194 GLY A O 1
ATOM 1476 N N . THR A 1 195 ? -13.054 32.411 49.409 1.00 48.06 195 THR A N 1
ATOM 1477 C CA . THR A 1 195 ? -12.050 32.960 48.493 1.00 48.06 195 THR A CA 1
ATOM 1478 C C . THR A 1 195 ? -10.822 32.055 48.433 1.00 48.06 195 THR A C 1
ATOM 1480 O O . THR A 1 195 ? -10.166 31.895 49.456 1.00 48.06 195 THR A O 1
ATOM 1483 N N . VAL A 1 196 ? -10.450 31.549 47.251 1.00 36.97 196 VAL A N 1
ATOM 1484 C CA . VAL A 1 196 ? -9.068 31.131 46.946 1.00 36.97 196 VAL A CA 1
ATOM 1485 C C . VAL A 1 196 ? -8.800 31.113 45.435 1.00 36.97 196 VAL A C 1
ATOM 1487 O O . VAL A 1 196 ? -9.375 30.325 44.695 1.00 36.97 196 VAL A O 1
ATOM 1490 N N . GLY A 1 197 ? -7.881 31.992 45.022 1.00 32.09 197 GLY A N 1
ATOM 1491 C CA . GLY A 1 197 ? -6.746 31.679 44.146 1.00 32.09 197 GLY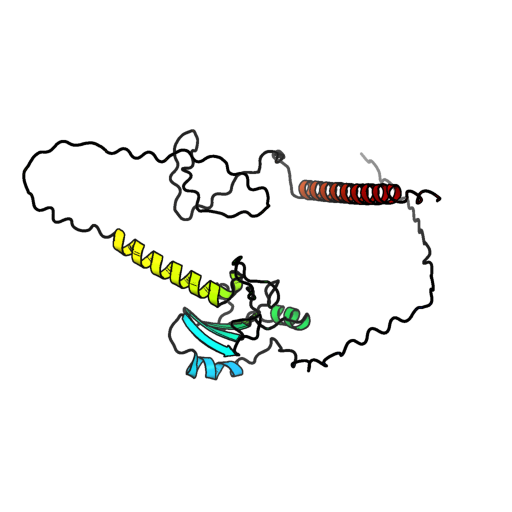 A CA 1
ATOM 1492 C C . GLY A 1 197 ? -7.017 31.172 42.731 1.00 32.09 197 GLY A C 1
ATOM 1493 O O . GLY A 1 197 ? -7.122 29.972 42.498 1.00 32.09 197 GLY A O 1
ATOM 1494 N N . ALA A 1 198 ? -6.952 32.085 41.761 1.00 38.47 198 ALA A N 1
ATOM 1495 C CA . ALA A 1 198 ? -6.702 31.755 40.364 1.00 38.47 198 ALA A CA 1
ATOM 1496 C C . ALA A 1 198 ? -5.335 31.054 40.218 1.00 38.47 198 ALA A C 1
ATOM 1498 O O . ALA A 1 198 ? -4.287 31.681 40.375 1.00 38.47 198 ALA A O 1
ATOM 1499 N N . PHE A 1 199 ? -5.339 29.758 39.902 1.00 30.27 199 PHE A N 1
ATOM 1500 C CA . PHE A 1 199 ? -4.134 29.042 39.490 1.00 30.27 199 PHE A CA 1
ATOM 1501 C C . PHE A 1 199 ? -3.861 29.303 38.009 1.00 30.27 199 PHE A C 1
ATOM 1503 O O . PHE A 1 199 ? -4.474 28.724 37.114 1.00 30.27 199 PHE A O 1
ATOM 1510 N N . ASN A 1 200 ? -2.920 30.211 37.775 1.00 38.81 200 ASN A N 1
ATOM 1511 C CA . ASN A 1 200 ? -2.287 30.460 36.493 1.00 38.81 200 ASN A CA 1
ATOM 1512 C C . ASN A 1 200 ? -1.204 29.388 36.278 1.00 38.81 200 ASN A C 1
ATOM 1514 O O . ASN A 1 200 ? -0.179 29.408 36.957 1.00 38.81 200 ASN A O 1
ATOM 1518 N N . ILE A 1 201 ? -1.430 28.433 35.372 1.00 34.50 201 ILE A N 1
ATOM 1519 C CA . ILE A 1 201 ? -0.397 27.474 34.953 1.00 34.50 201 ILE A CA 1
ATOM 1520 C C . ILE A 1 201 ? 0.112 27.908 33.579 1.00 34.50 201 ILE A C 1
ATOM 1522 O O . ILE A 1 201 ? -0.424 27.526 32.540 1.00 34.50 201 ILE A O 1
ATOM 1526 N N . SER A 1 202 ? 1.168 28.718 33.590 1.00 41.56 202 SER A N 1
ATOM 1527 C CA . SER A 1 202 ? 2.066 28.887 32.447 1.00 41.56 202 SER A CA 1
ATOM 1528 C C . SER A 1 202 ? 2.869 27.597 32.249 1.00 41.56 202 SER A C 1
ATOM 1530 O O . SER A 1 202 ? 3.500 27.150 33.209 1.00 41.56 202 SER A O 1
ATOM 1532 N N . PRO A 1 203 ? 2.931 27.000 31.046 1.00 40.34 203 PRO A N 1
ATOM 1533 C CA . PRO A 1 203 ? 3.914 25.974 30.773 1.00 40.34 203 PRO A CA 1
ATOM 1534 C C . PRO A 1 203 ? 5.221 26.594 30.280 1.00 40.34 203 PRO A C 1
ATOM 1536 O O . PRO A 1 203 ? 5.260 27.579 29.542 1.00 40.34 203 PRO A O 1
ATOM 1539 N N . ALA A 1 204 ? 6.282 25.967 30.764 1.00 32.38 204 ALA A N 1
ATOM 1540 C CA . ALA A 1 204 ? 7.671 26.335 30.656 1.00 32.38 204 ALA A CA 1
ATOM 1541 C C . ALA A 1 204 ? 8.218 26.368 29.221 1.00 32.38 204 ALA A C 1
ATOM 1543 O O . ALA A 1 204 ? 7.749 25.699 28.301 1.00 32.38 204 ALA A O 1
ATOM 1544 N N . VAL A 1 205 ? 9.286 27.152 29.113 1.00 41.91 205 VAL A N 1
ATOM 1545 C CA . VAL A 1 205 ? 10.299 27.192 28.061 1.00 41.91 205 VAL A CA 1
ATOM 1546 C C . VAL A 1 205 ? 10.744 25.776 27.672 1.00 41.91 205 VAL A C 1
ATOM 1548 O O . VAL A 1 205 ? 11.100 24.982 28.539 1.00 41.91 205 VAL A O 1
ATOM 1551 N N . ALA A 1 206 ? 10.781 25.482 26.370 1.00 31.62 206 ALA A N 1
ATOM 1552 C CA . ALA A 1 206 ? 11.465 24.312 25.829 1.00 31.62 206 ALA A CA 1
ATOM 1553 C C . ALA A 1 206 ? 12.397 24.736 24.689 1.00 31.62 206 ALA A C 1
ATOM 1555 O O . ALA A 1 206 ? 11.979 25.218 23.635 1.00 31.62 206 ALA A O 1
ATOM 1556 N N . THR A 1 207 ? 13.674 24.573 24.996 1.00 36.44 207 THR A N 1
ATOM 1557 C CA . THR A 1 207 ? 14.883 24.818 24.223 1.00 36.44 207 THR A CA 1
ATOM 1558 C C . THR A 1 207 ? 14.898 24.056 22.895 1.00 36.44 207 THR A C 1
ATOM 1560 O O . THR A 1 207 ? 14.377 22.948 22.777 1.00 36.44 207 THR A O 1
ATOM 1563 N N . THR A 1 208 ? 15.533 24.657 21.893 1.00 34.09 208 THR A N 1
ATOM 1564 C CA . THR A 1 208 ? 15.935 24.054 20.617 1.00 34.09 208 THR A CA 1
ATOM 1565 C C . THR A 1 208 ? 16.692 22.741 20.821 1.00 34.09 208 THR A C 1
ATOM 1567 O O . THR A 1 208 ? 17.777 22.741 21.396 1.00 34.09 208 THR A O 1
ATOM 1570 N N . ALA A 1 209 ? 16.159 21.641 20.287 1.00 38.41 209 ALA A N 1
ATOM 1571 C CA . ALA A 1 209 ? 16.921 20.423 20.036 1.00 38.41 209 ALA A CA 1
ATOM 1572 C C . ALA A 1 209 ? 17.190 20.343 18.527 1.00 38.41 209 ALA A C 1
ATOM 1574 O O . ALA A 1 209 ? 16.277 20.116 17.732 1.00 38.41 209 ALA A O 1
ATOM 1575 N N . VAL A 1 210 ? 18.441 20.584 18.138 1.00 39.72 210 VAL A N 1
ATOM 1576 C CA . VAL A 1 210 ? 18.954 20.278 16.801 1.00 39.72 210 VAL A CA 1
ATOM 1577 C C . VAL A 1 210 ? 19.357 18.805 16.831 1.00 39.72 210 VAL A C 1
ATOM 1579 O O . VAL A 1 210 ? 20.299 18.439 17.527 1.00 39.72 210 VAL A O 1
ATOM 1582 N N . ALA A 1 211 ? 18.616 17.947 16.130 1.00 37.25 211 ALA A N 1
ATOM 1583 C CA . ALA A 1 211 ? 19.010 16.557 15.924 1.00 37.25 211 ALA A CA 1
ATOM 1584 C C . ALA A 1 211 ? 19.816 16.459 14.624 1.00 37.25 211 ALA A C 1
ATOM 1586 O O . ALA A 1 211 ? 19.326 16.809 13.554 1.00 37.25 211 ALA A O 1
ATOM 1587 N N . ALA A 1 212 ? 21.050 15.972 14.737 1.00 43.38 212 ALA A N 1
ATOM 1588 C CA . ALA A 1 212 ? 22.057 15.949 13.680 1.00 43.38 212 ALA A CA 1
ATOM 1589 C C . ALA A 1 212 ? 21.809 14.937 12.541 1.00 43.38 212 ALA A C 1
ATOM 1591 O O . ALA A 1 212 ? 22.631 14.851 11.643 1.00 43.38 212 ALA A O 1
ATOM 1592 N N . ASN A 1 213 ? 20.700 14.187 12.524 1.00 43.12 213 ASN A N 1
ATOM 1593 C CA . ASN A 1 213 ? 20.510 13.072 11.587 1.00 43.12 213 ASN A CA 1
ATOM 1594 C C . ASN A 1 213 ? 19.108 13.066 10.950 1.00 43.12 213 ASN A C 1
ATOM 1596 O O . ASN A 1 213 ? 18.240 12.296 11.358 1.00 43.12 213 ASN A O 1
ATOM 1600 N N . GLY A 1 214 ? 18.892 13.945 9.964 1.00 41.59 214 GLY A N 1
ATOM 1601 C CA . GLY A 1 214 ? 18.083 13.728 8.744 1.00 41.59 214 GLY A CA 1
ATOM 1602 C C . GLY A 1 214 ? 16.668 13.125 8.800 1.00 41.59 214 GLY A C 1
ATOM 1603 O O . GLY A 1 214 ? 16.135 12.791 7.747 1.00 41.59 214 GLY A O 1
ATOM 1604 N N . THR A 1 215 ? 16.031 12.972 9.962 1.00 34.56 215 THR A N 1
ATOM 1605 C CA . THR A 1 215 ? 14.741 12.274 10.086 1.00 34.56 215 THR A CA 1
ATOM 1606 C C . THR A 1 215 ? 13.678 13.237 10.603 1.00 34.56 215 THR A C 1
ATOM 1608 O O . THR A 1 215 ? 13.638 13.572 11.788 1.00 34.56 215 THR A O 1
ATOM 1611 N N . TYR A 1 216 ? 12.805 13.708 9.711 1.00 35.25 216 TYR A N 1
ATOM 1612 C CA . TYR A 1 216 ? 11.724 14.632 10.056 1.00 35.25 216 TYR A CA 1
ATOM 1613 C C . TYR A 1 216 ? 10.595 13.888 10.781 1.00 35.25 216 TYR A C 1
ATOM 1615 O O . TYR A 1 216 ? 9.636 13.413 10.176 1.00 35.25 216 TYR A O 1
ATOM 1623 N N . HIS A 1 217 ? 10.695 13.782 12.104 1.00 39.09 217 HIS A N 1
ATOM 1624 C CA . HIS A 1 217 ? 9.582 13.344 12.936 1.00 39.09 217 HIS A CA 1
ATOM 1625 C C . HIS A 1 217 ? 8.626 14.529 13.149 1.00 39.09 217 HIS A C 1
ATOM 1627 O O . HIS A 1 217 ? 8.876 15.395 13.987 1.00 39.09 217 HIS A O 1
ATOM 1633 N N . LEU A 1 218 ? 7.507 14.573 12.416 1.00 40.38 218 LEU A N 1
ATOM 1634 C CA . LEU A 1 218 ? 6.416 15.527 12.659 1.00 40.38 218 LEU A CA 1
ATOM 1635 C C . LEU A 1 218 ? 5.711 15.169 13.978 1.00 40.38 218 LEU A C 1
ATOM 1637 O O . LEU A 1 218 ? 4.664 14.523 14.000 1.00 40.38 218 LEU A O 1
ATOM 1641 N N . GLN A 1 219 ? 6.310 15.545 15.110 1.00 43.56 219 GLN A N 1
ATOM 1642 C CA . GLN A 1 219 ? 5.581 15.583 16.374 1.00 43.56 219 GLN A CA 1
ATOM 1643 C C . GLN A 1 219 ? 4.462 16.630 16.244 1.00 43.56 219 GLN A C 1
ATOM 1645 O O . GLN A 1 219 ? 4.728 17.703 15.700 1.00 43.56 219 GLN A O 1
ATOM 1650 N N . PRO A 1 220 ? 3.237 16.373 16.745 1.00 45.97 220 PRO A N 1
ATOM 1651 C CA . PRO A 1 220 ? 2.221 17.407 16.887 1.00 45.97 220 PRO A CA 1
ATOM 1652 C C . PRO A 1 220 ? 2.784 18.517 17.775 1.00 45.97 220 PRO A C 1
ATOM 1654 O O . PRO A 1 220 ? 2.848 18.392 18.998 1.00 45.97 220 PRO A O 1
ATOM 1657 N N . THR A 1 221 ? 3.273 19.585 17.160 1.00 47.12 221 THR A N 1
ATOM 1658 C CA . THR A 1 221 ? 3.806 20.729 17.875 1.00 47.12 221 THR A CA 1
ATOM 1659 C C . THR A 1 221 ? 2.625 21.491 18.453 1.00 47.12 221 THR A C 1
ATOM 1661 O O . THR A 1 221 ? 1.865 22.126 17.733 1.00 47.12 221 THR A O 1
ATOM 1664 N N . LEU A 1 222 ? 2.504 21.498 19.782 1.00 54.94 222 LEU A N 1
ATOM 1665 C CA . LEU A 1 222 ? 1.640 22.419 20.539 1.00 54.94 222 LEU A CA 1
ATOM 1666 C C . LEU A 1 222 ? 2.147 23.877 20.454 1.00 54.94 222 LEU A C 1
ATOM 1668 O O . LEU A 1 222 ? 1.952 24.677 21.369 1.00 54.94 222 LEU A O 1
ATOM 1672 N N . LYS A 1 223 ? 2.860 24.231 19.378 1.00 58.09 223 LYS A N 1
ATOM 1673 C CA . LYS A 1 223 ? 3.345 25.585 19.152 1.00 58.09 223 LYS A CA 1
ATOM 1674 C C . LYS A 1 223 ? 2.135 26.429 18.778 1.00 58.09 223 LYS A C 1
ATOM 1676 O O . LYS A 1 223 ? 1.545 26.240 17.722 1.00 58.09 223 LYS A O 1
ATOM 1681 N N . ARG A 1 224 ? 1.769 27.360 19.658 1.00 66.88 224 ARG A N 1
ATOM 1682 C CA . ARG A 1 224 ? 0.843 28.441 19.316 1.00 66.88 224 ARG A CA 1
ATOM 1683 C C . ARG A 1 224 ? 1.489 29.266 18.206 1.00 66.88 224 ARG A C 1
ATOM 1685 O O . ARG A 1 224 ? 2.549 29.856 18.420 1.00 66.88 224 ARG A O 1
ATOM 1692 N N . PHE A 1 225 ? 0.885 29.259 17.024 1.00 76.81 225 PHE A N 1
ATOM 1693 C CA . PHE A 1 225 ? 1.361 30.048 15.895 1.00 76.81 225 PHE A CA 1
ATOM 1694 C C . PHE A 1 225 ? 1.031 31.509 16.156 1.00 76.81 225 PHE A C 1
ATOM 1696 O O . PHE A 1 225 ? -0.083 31.820 16.570 1.00 76.81 225 PHE A O 1
ATOM 1703 N N . LYS A 1 226 ? 2.006 32.395 15.948 1.00 80.62 226 LYS A N 1
ATOM 1704 C CA . LYS A 1 226 ? 1.781 33.835 16.019 1.00 80.62 226 LYS A CA 1
ATOM 1705 C C . LYS A 1 226 ? 1.901 34.444 14.634 1.00 80.62 226 LYS A C 1
ATOM 1707 O O . LYS A 1 226 ? 2.914 34.236 13.972 1.00 80.62 226 LYS A O 1
ATOM 1712 N N . VAL A 1 227 ? 0.901 35.215 14.226 1.00 79.19 227 VAL A N 1
ATOM 1713 C CA . VAL A 1 227 ? 0.935 36.037 13.011 1.00 79.19 227 VAL A CA 1
ATOM 1714 C C . VAL A 1 227 ? 0.766 37.479 13.466 1.00 79.19 227 VAL A C 1
ATOM 1716 O O . VAL A 1 227 ? -0.162 37.785 14.204 1.00 79.19 227 VAL A O 1
ATOM 1719 N N . ASN A 1 228 ? 1.712 38.353 13.112 1.00 83.38 228 ASN A N 1
ATOM 1720 C CA . ASN A 1 228 ? 1.743 39.754 13.563 1.00 83.38 228 ASN A CA 1
ATOM 1721 C C . ASN A 1 228 ? 1.694 39.931 15.098 1.00 83.38 228 ASN A C 1
ATOM 1723 O O . ASN A 1 228 ? 1.172 40.916 15.604 1.00 83.38 228 ASN A O 1
ATOM 1727 N N . GLY A 1 229 ? 2.242 38.969 15.848 1.00 83.62 229 GLY A N 1
ATOM 1728 C CA . GLY A 1 229 ? 2.266 38.990 17.316 1.00 83.62 229 GLY A CA 1
ATOM 1729 C C . GLY A 1 229 ? 1.029 38.389 17.994 1.00 83.62 229 GLY A C 1
ATOM 1730 O O . GLY A 1 229 ? 1.104 38.061 19.181 1.00 83.62 229 GLY A O 1
ATOM 1731 N N . GLU A 1 230 ? -0.055 38.144 17.257 1.00 81.94 230 GLU A N 1
ATOM 1732 C CA . GLU A 1 230 ? -1.285 37.542 17.778 1.00 81.94 230 GLU A CA 1
ATOM 1733 C C . GLU A 1 230 ? -1.280 36.024 17.615 1.00 81.94 230 GLU A C 1
ATOM 1735 O O . GLU A 1 230 ? -0.832 35.503 16.594 1.00 81.94 230 GLU A O 1
ATOM 1740 N N . CYS A 1 231 ? -1.762 35.298 18.630 1.00 80.12 231 CYS A N 1
ATOM 1741 C CA . CYS A 1 231 ? -1.884 33.843 18.550 1.00 80.12 231 CYS A CA 1
ATOM 1742 C C . CYS A 1 231 ? -3.053 33.475 17.632 1.00 80.12 231 CYS A C 1
ATOM 1744 O O . CYS A 1 231 ? -4.178 33.902 17.872 1.00 80.12 231 CYS A O 1
ATOM 1746 N N . VAL A 1 232 ? -2.784 32.657 16.618 1.00 86.56 232 VAL A N 1
ATOM 1747 C CA . VAL A 1 232 ? -3.791 32.157 15.682 1.00 86.56 232 VAL A CA 1
ATOM 1748 C C . VAL A 1 232 ? -4.174 30.737 16.083 1.00 86.56 232 VAL A C 1
ATOM 1750 O O . VAL A 1 232 ? -3.325 29.841 16.104 1.00 86.56 232 VAL A O 1
ATOM 1753 N N . ASP A 1 233 ? -5.456 30.533 16.378 1.00 80.31 233 ASP A N 1
ATOM 1754 C CA . ASP A 1 233 ? -6.025 29.202 16.569 1.00 80.31 233 ASP A CA 1
ATOM 1755 C C . ASP A 1 233 ? -6.303 28.574 15.203 1.00 80.31 233 ASP A C 1
ATOM 1757 O O . ASP A 1 233 ? -7.195 28.989 14.462 1.00 80.31 233 ASP A O 1
ATOM 1761 N N . LEU A 1 234 ? -5.498 27.573 14.854 1.00 80.25 234 LEU A N 1
ATOM 1762 C CA . LEU A 1 234 ? -5.662 26.828 13.613 1.00 80.25 234 LEU A CA 1
ATOM 1763 C C . LEU A 1 234 ? -6.683 25.694 13.801 1.00 80.25 234 LEU A C 1
ATOM 1765 O O . LEU A 1 234 ? -6.670 25.022 14.839 1.00 80.25 234 LEU A O 1
ATOM 1769 N N . PRO A 1 235 ? -7.548 25.431 12.804 1.00 69.62 235 PRO A N 1
ATOM 1770 C CA . PRO A 1 235 ? -8.439 24.283 12.842 1.00 69.62 235 PRO A CA 1
ATOM 1771 C C . PRO A 1 235 ? -7.635 22.965 12.843 1.00 69.62 235 PRO A C 1
ATOM 1773 O O . PRO A 1 235 ? -6.500 22.917 12.368 1.00 69.62 235 PRO A O 1
ATOM 1776 N N . PRO A 1 236 ? -8.187 21.873 13.402 1.00 70.62 236 PRO A N 1
ATOM 1777 C CA . PRO A 1 236 ? -7.448 20.629 13.652 1.00 70.62 236 PRO A CA 1
ATOM 1778 C C . PRO A 1 236 ? -7.009 19.873 12.387 1.00 70.62 236 PRO A C 1
ATOM 1780 O O . PRO A 1 236 ? -6.245 18.915 12.486 1.00 70.62 236 PRO A O 1
ATOM 1783 N N . ASP A 1 237 ? -7.511 20.265 11.220 1.00 66.31 237 ASP A N 1
ATOM 1784 C CA . ASP A 1 237 ? -7.152 19.769 9.893 1.00 66.31 237 ASP A CA 1
ATOM 1785 C C . ASP A 1 237 ? -6.250 20.738 9.108 1.00 66.31 237 ASP A C 1
ATOM 1787 O O . ASP A 1 237 ? -5.906 20.458 7.959 1.00 66.31 237 ASP A O 1
ATOM 1791 N N . ALA A 1 238 ? -5.833 21.853 9.715 1.00 79.94 238 ALA A N 1
ATOM 1792 C CA . ALA A 1 238 ? -4.925 22.797 9.084 1.00 79.94 238 ALA A CA 1
ATOM 1793 C C . ALA A 1 238 ? -3.579 22.134 8.762 1.00 79.94 238 ALA A C 1
ATOM 1795 O O . ALA A 1 238 ? -2.909 21.563 9.627 1.00 79.94 238 ALA A O 1
ATOM 1796 N N . ILE A 1 239 ? -3.156 22.257 7.505 1.00 71.81 239 ILE A N 1
ATOM 1797 C CA . ILE A 1 239 ? -1.828 21.843 7.058 1.00 71.81 239 ILE A CA 1
ATOM 1798 C C . ILE A 1 239 ? -0.896 23.039 7.226 1.00 71.81 239 ILE A C 1
ATOM 1800 O O . ILE A 1 239 ? -1.030 24.048 6.535 1.00 71.81 239 ILE A O 1
ATOM 1804 N N . ILE A 1 240 ? 0.062 22.926 8.143 1.00 77.56 240 ILE A N 1
ATOM 1805 C CA . ILE A 1 240 ? 1.118 23.925 8.304 1.00 77.56 240 ILE A CA 1
ATOM 1806 C C . ILE A 1 240 ? 2.241 23.573 7.334 1.00 77.56 240 ILE A C 1
ATOM 1808 O O . ILE A 1 240 ? 2.987 22.616 7.542 1.00 77.56 240 ILE A O 1
ATOM 1812 N N . ILE A 1 241 ? 2.355 24.355 6.267 1.00 77.50 241 ILE A N 1
ATOM 1813 C CA . ILE A 1 241 ? 3.505 24.304 5.370 1.00 77.50 241 ILE A CA 1
ATOM 1814 C C . ILE A 1 241 ? 4.539 25.250 5.967 1.00 77.50 241 ILE A C 1
ATOM 1816 O O . ILE A 1 241 ? 4.347 26.467 5.966 1.00 77.50 241 ILE A O 1
ATOM 1820 N N . ASN A 1 242 ? 5.615 24.696 6.526 1.00 71.88 242 ASN A N 1
ATOM 1821 C CA . ASN A 1 242 ? 6.746 25.521 6.928 1.00 71.88 242 ASN A CA 1
ATOM 1822 C C . ASN A 1 242 ? 7.229 26.273 5.686 1.00 71.88 242 ASN A C 1
ATOM 1824 O O . ASN A 1 242 ? 7.393 25.671 4.623 1.00 71.88 242 ASN A O 1
ATOM 1828 N N . GLY A 1 243 ? 7.411 27.587 5.819 1.00 69.25 243 GLY A N 1
ATOM 1829 C CA . GLY A 1 243 ? 7.975 28.393 4.745 1.00 69.25 243 GLY A CA 1
ATOM 1830 C C . GLY A 1 243 ? 9.344 27.860 4.294 1.00 69.25 243 GLY A C 1
ATOM 1831 O O . GLY A 1 243 ? 9.919 26.988 4.954 1.00 69.25 243 GLY A O 1
ATOM 1832 N N . PRO A 1 244 ? 9.874 28.379 3.175 1.00 68.50 244 PRO A N 1
ATOM 1833 C CA . PRO A 1 244 ? 11.190 27.990 2.682 1.00 68.50 244 PRO A CA 1
ATOM 1834 C C . PRO A 1 244 ? 12.236 28.072 3.799 1.00 68.50 244 PRO A C 1
ATOM 1836 O O . PRO A 1 244 ? 12.211 29.001 4.610 1.00 68.50 244 PRO A O 1
ATOM 1839 N N . ILE A 1 245 ? 13.136 27.087 3.841 1.00 66.56 245 ILE A N 1
ATOM 1840 C CA . ILE A 1 245 ? 14.221 27.036 4.824 1.00 66.56 245 ILE A CA 1
ATOM 1841 C C . ILE A 1 245 ? 15.085 28.301 4.727 1.00 66.56 245 ILE A C 1
ATOM 1843 O O . ILE A 1 245 ? 15.189 28.937 3.673 1.00 66.56 245 ILE A O 1
ATOM 1847 N N . GLU A 1 246 ? 15.697 28.700 5.833 1.00 61.41 246 GLU A N 1
ATOM 1848 C CA . GLU A 1 246 ? 16.592 29.854 5.841 1.00 61.41 246 GLU A CA 1
ATOM 1849 C C . GLU A 1 246 ? 17.746 29.627 4.846 1.00 61.41 246 GLU A C 1
ATOM 1851 O O . GLU A 1 246 ? 18.302 28.533 4.770 1.00 61.41 246 GLU A O 1
ATOM 1856 N N . GLY A 1 247 ? 18.040 30.628 4.012 1.00 67.31 247 GLY A N 1
ATOM 1857 C CA . GLY A 1 247 ? 19.001 30.510 2.905 1.00 67.31 247 GLY A CA 1
ATOM 1858 C C . GLY A 1 247 ? 18.407 30.093 1.553 1.00 67.31 247 GLY A C 1
ATOM 1859 O O . GLY A 1 247 ? 19.113 30.150 0.545 1.00 67.31 247 GLY A O 1
ATOM 1860 N N . THR A 1 248 ? 17.115 29.747 1.475 1.00 71.25 248 THR A N 1
ATOM 1861 C CA . THR A 1 248 ? 16.470 29.518 0.169 1.00 71.25 248 THR A CA 1
ATOM 1862 C C . THR A 1 248 ? 16.403 30.834 -0.609 1.00 71.25 248 THR A C 1
ATOM 1864 O O . THR A 1 248 ? 15.822 31.817 -0.137 1.00 71.25 248 THR A O 1
ATOM 1867 N N . LYS A 1 249 ? 16.990 30.867 -1.810 1.00 74.44 249 LYS A N 1
ATOM 1868 C CA . LYS A 1 249 ? 16.950 32.047 -2.680 1.00 74.44 249 LYS A CA 1
ATOM 1869 C C . LYS A 1 249 ? 15.507 32.313 -3.106 1.00 74.44 249 LYS A C 1
ATOM 1871 O O . LYS A 1 249 ? 14.817 31.428 -3.607 1.00 74.44 249 LYS A O 1
ATOM 1876 N N . ARG A 1 250 ? 15.039 33.545 -2.902 1.00 69.25 250 ARG A N 1
ATOM 1877 C CA . ARG A 1 250 ? 13.776 34.004 -3.483 1.00 69.25 250 ARG A CA 1
ATOM 1878 C C . ARG A 1 250 ? 14.059 34.471 -4.899 1.00 69.25 250 ARG A C 1
ATOM 1880 O O . ARG A 1 250 ? 14.714 35.492 -5.084 1.00 69.25 250 ARG A O 1
ATOM 1887 N N . HIS A 1 251 ? 13.566 33.728 -5.877 1.00 78.12 251 HIS A N 1
ATOM 1888 C CA . HIS A 1 251 ? 13.544 34.199 -7.252 1.00 78.12 251 HIS A CA 1
ATOM 1889 C C . HIS A 1 251 ? 12.325 35.118 -7.422 1.00 78.12 251 HIS A C 1
ATOM 1891 O O . HIS A 1 251 ? 11.262 34.860 -6.855 1.00 78.12 251 HIS A O 1
ATOM 1897 N N . GLY A 1 252 ? 12.519 36.257 -8.089 1.00 82.75 252 GLY A N 1
ATOM 1898 C CA . GLY A 1 252 ? 11.500 37.301 -8.212 1.00 82.75 252 GLY A CA 1
ATOM 1899 C C . GLY A 1 252 ? 10.290 36.881 -9.051 1.00 82.75 252 GLY A C 1
ATOM 1900 O O . GLY A 1 252 ? 10.253 35.798 -9.637 1.00 82.75 252 GLY A O 1
ATOM 1901 N N . ASN A 1 253 ? 9.299 37.772 -9.139 1.00 72.88 253 ASN A N 1
ATOM 1902 C CA . ASN A 1 253 ? 8.167 37.586 -10.047 1.00 72.88 253 ASN A CA 1
ATOM 1903 C C . ASN A 1 253 ? 8.686 37.446 -11.485 1.00 72.88 253 ASN A C 1
ATOM 1905 O O . ASN A 1 253 ? 9.370 38.341 -11.975 1.00 72.88 253 ASN A O 1
ATOM 1909 N N . GLY A 1 254 ? 8.350 36.335 -12.142 1.00 81.12 254 GLY A N 1
ATOM 1910 C CA . GLY A 1 254 ? 8.823 36.012 -13.491 1.00 81.12 254 GLY A CA 1
ATOM 1911 C C . GLY A 1 254 ? 9.734 34.788 -13.568 1.00 81.12 254 GLY A C 1
ATOM 1912 O O . GLY A 1 254 ? 10.024 34.361 -14.671 1.00 81.12 254 GLY A O 1
ATOM 1913 N N . TYR A 1 255 ? 10.123 34.190 -12.438 1.00 84.81 255 TYR A N 1
ATOM 1914 C CA . TYR A 1 255 ? 10.837 32.914 -12.437 1.00 84.81 255 TYR A CA 1
ATOM 1915 C C . TYR A 1 255 ? 9.883 31.768 -12.798 1.00 84.81 255 TYR A C 1
ATOM 1917 O O . TYR A 1 255 ? 8.992 31.392 -12.031 1.00 84.81 255 TYR A O 1
ATOM 1925 N N . THR A 1 256 ? 10.034 31.269 -14.015 1.00 85.38 256 THR A N 1
ATOM 1926 C CA . THR A 1 256 ? 9.207 30.250 -14.653 1.00 85.38 256 THR A CA 1
ATOM 1927 C C . THR A 1 256 ? 9.902 28.890 -14.687 1.00 85.38 256 THR A C 1
ATOM 1929 O O . THR A 1 256 ? 11.034 28.702 -14.243 1.00 85.38 256 THR A O 1
ATOM 1932 N N . PHE A 1 257 ? 9.200 27.899 -15.236 1.00 80.81 257 PHE A N 1
ATOM 1933 C CA . PHE A 1 257 ? 9.683 26.527 -15.352 1.00 80.81 257 PHE A CA 1
ATOM 1934 C C . PHE A 1 257 ? 11.015 26.397 -16.108 1.00 80.81 257 PHE A C 1
ATOM 1936 O O . PHE A 1 257 ? 11.825 25.536 -15.771 1.00 80.81 257 PHE A O 1
ATOM 1943 N N . ASN A 1 258 ? 11.269 27.261 -17.095 1.00 84.75 258 ASN A N 1
ATOM 1944 C CA . ASN A 1 258 ? 12.499 27.195 -17.882 1.00 84.75 258 ASN A CA 1
ATOM 1945 C C . ASN A 1 258 ? 13.731 27.534 -17.035 1.00 84.75 258 ASN A C 1
ATOM 1947 O O . ASN A 1 258 ? 14.734 26.827 -17.115 1.00 84.75 258 ASN A O 1
ATOM 1951 N N . GLU A 1 259 ? 13.648 28.557 -16.181 1.00 84.38 259 GLU A N 1
ATOM 1952 C CA . GLU A 1 259 ? 14.762 28.916 -15.299 1.00 84.38 259 GLU A CA 1
ATOM 1953 C C . GLU A 1 259 ? 14.985 27.865 -14.203 1.00 84.38 259 GLU A C 1
ATOM 1955 O O . GLU A 1 259 ? 16.131 27.570 -13.872 1.00 84.38 259 GLU A O 1
ATOM 1960 N N . ILE A 1 260 ? 13.915 27.212 -13.723 1.00 84.19 260 ILE A N 1
ATOM 1961 C CA . ILE A 1 260 ? 14.022 26.067 -12.800 1.00 84.19 260 ILE A CA 1
ATOM 1962 C C . ILE A 1 260 ? 14.823 24.928 -13.440 1.00 84.19 260 ILE A C 1
ATOM 1964 O O . ILE A 1 260 ? 15.673 24.323 -12.786 1.00 84.19 260 ILE A O 1
ATOM 1968 N N . GLY A 1 261 ? 14.558 24.624 -14.714 1.00 84.12 261 GLY A N 1
ATOM 1969 C CA . GLY A 1 261 ? 15.272 23.576 -15.443 1.00 84.12 261 GLY A CA 1
ATOM 1970 C C . GLY A 1 261 ? 16.769 23.864 -15.561 1.00 84.12 261 GLY A C 1
ATOM 1971 O O . GLY A 1 261 ? 17.587 22.984 -15.294 1.00 84.12 261 GLY A O 1
ATOM 1972 N N . VAL A 1 262 ? 17.122 25.107 -15.893 1.00 90.06 262 VAL A N 1
ATOM 1973 C CA . VAL A 1 262 ? 18.519 25.556 -15.982 1.00 90.06 262 VAL A CA 1
ATOM 1974 C C . VAL A 1 262 ? 19.209 25.479 -14.619 1.00 90.06 262 VAL A C 1
ATOM 1976 O O . VAL A 1 262 ? 20.309 24.938 -14.516 1.00 90.06 262 VAL A O 1
ATOM 1979 N N . ASP A 1 263 ? 18.553 25.936 -13.553 1.00 85.12 263 ASP A N 1
ATOM 1980 C CA . ASP A 1 263 ? 19.130 25.898 -12.207 1.00 85.12 263 ASP A CA 1
ATOM 1981 C C . ASP A 1 263 ? 19.318 24.464 -11.692 1.00 85.12 263 ASP A C 1
ATOM 1983 O O . ASP A 1 263 ? 20.341 24.163 -11.074 1.00 85.12 263 ASP A O 1
ATOM 1987 N N . LEU A 1 264 ? 18.393 23.547 -11.999 1.00 84.38 264 LEU A N 1
ATOM 1988 C CA . LEU A 1 264 ? 18.548 22.125 -11.680 1.00 84.38 264 LEU A CA 1
ATOM 1989 C C . LEU A 1 264 ? 19.725 21.493 -12.430 1.00 84.38 264 LEU A C 1
ATOM 1991 O O . LEU A 1 264 ? 20.500 20.751 -11.827 1.00 84.38 264 LEU A O 1
ATOM 1995 N N . GLN A 1 265 ? 19.897 21.802 -13.717 1.00 91.06 265 GLN A N 1
ATOM 1996 C CA . GLN A 1 265 ? 21.036 21.306 -14.495 1.00 91.06 265 GLN A CA 1
ATOM 1997 C C . GLN A 1 265 ? 22.370 21.835 -13.957 1.00 91.06 265 GLN A C 1
ATOM 1999 O O . GLN A 1 265 ? 23.321 21.061 -13.821 1.00 91.06 265 GLN A O 1
ATOM 2004 N N . ASN A 1 266 ? 22.423 23.119 -13.595 1.00 91.56 266 ASN A N 1
ATOM 2005 C CA . ASN A 1 266 ? 23.599 23.739 -12.986 1.00 91.56 266 ASN A CA 1
ATOM 2006 C C . ASN A 1 266 ? 23.924 23.112 -11.626 1.00 91.56 266 ASN A C 1
ATOM 2008 O O . ASN A 1 266 ? 25.085 22.824 -11.339 1.00 91.56 266 ASN A O 1
ATOM 2012 N N . LEU A 1 267 ? 22.902 22.844 -10.806 1.00 89.50 267 LEU A N 1
ATOM 2013 C CA . LEU A 1 267 ? 23.065 22.169 -9.521 1.00 89.50 267 LEU A CA 1
ATOM 2014 C C . LEU A 1 267 ? 23.606 20.744 -9.699 1.00 89.50 267 LEU A C 1
ATOM 2016 O O . LEU A 1 267 ? 24.515 20.336 -8.974 1.00 89.50 267 LEU A O 1
ATOM 2020 N N . MET A 1 268 ? 23.086 19.992 -10.674 1.00 90.19 268 MET A N 1
ATOM 2021 C CA . MET A 1 268 ? 23.565 18.639 -10.973 1.00 90.19 268 MET A CA 1
ATOM 2022 C C . MET A 1 268 ? 25.011 18.640 -11.475 1.00 90.19 268 MET A C 1
ATOM 2024 O O . MET A 1 268 ? 25.801 17.807 -11.031 1.00 90.19 268 MET A O 1
ATOM 2028 N N . HIS A 1 269 ? 25.380 19.585 -12.344 1.00 93.81 269 HIS A N 1
ATOM 2029 C CA . HIS A 1 269 ? 26.764 19.745 -12.798 1.00 93.81 269 HIS A CA 1
ATOM 2030 C C . HIS A 1 269 ? 27.704 20.095 -11.644 1.00 93.81 269 HIS A C 1
ATOM 2032 O O . HIS A 1 269 ? 28.734 19.445 -11.488 1.00 93.81 269 HIS A O 1
ATOM 2038 N N . GLY A 1 270 ? 27.331 21.063 -10.800 1.00 93.69 270 GLY A N 1
ATOM 2039 C CA . GLY A 1 270 ? 28.110 21.425 -9.614 1.00 93.69 270 GLY A CA 1
ATOM 2040 C C . GLY A 1 270 ? 28.324 20.227 -8.688 1.00 93.69 270 GLY A C 1
ATOM 2041 O O . GLY A 1 270 ? 29.458 19.886 -8.377 1.00 93.69 270 GLY A O 1
ATOM 2042 N N . THR A 1 271 ? 27.249 19.505 -8.364 1.00 92.44 271 THR A N 1
ATOM 2043 C CA . THR A 1 271 ? 27.319 18.301 -7.517 1.00 92.44 271 THR A CA 1
ATOM 2044 C C . THR A 1 271 ? 28.210 17.217 -8.128 1.00 92.44 271 THR A C 1
ATOM 2046 O O . THR A 1 271 ? 28.958 16.548 -7.422 1.00 92.44 271 THR A O 1
ATOM 2049 N N . THR A 1 272 ? 28.148 17.033 -9.449 1.00 95.25 272 THR A N 1
ATOM 2050 C CA . THR A 1 272 ? 28.980 16.049 -10.155 1.00 95.25 272 THR A CA 1
ATOM 2051 C C . THR A 1 272 ? 30.458 16.426 -10.071 1.00 95.25 272 THR A C 1
ATOM 2053 O O . THR A 1 272 ? 31.292 15.573 -9.769 1.00 95.25 272 THR A O 1
ATOM 2056 N N . ASN A 1 273 ? 30.782 17.707 -10.254 1.00 95.62 273 ASN A N 1
ATOM 2057 C CA . ASN A 1 273 ? 32.145 18.213 -10.106 1.00 95.62 273 ASN A CA 1
ATOM 2058 C C . ASN A 1 273 ? 32.662 18.045 -8.672 1.00 95.62 273 ASN A C 1
ATOM 2060 O O . ASN A 1 273 ? 33.791 17.594 -8.490 1.00 95.62 273 ASN A O 1
ATOM 2064 N N . ASP A 1 274 ? 31.830 18.319 -7.665 1.00 93.94 274 ASP A N 1
ATOM 2065 C CA . ASP A 1 274 ? 32.185 18.127 -6.255 1.00 93.94 274 ASP A CA 1
ATOM 2066 C C . ASP A 1 274 ? 32.481 16.651 -5.943 1.00 93.94 274 ASP A C 1
ATOM 2068 O O . ASP A 1 274 ? 33.439 16.338 -5.235 1.00 93.94 274 ASP A O 1
ATOM 2072 N N . ILE A 1 275 ? 31.703 15.721 -6.513 1.00 94.69 275 ILE A N 1
ATOM 2073 C CA . ILE A 1 275 ? 31.948 14.277 -6.381 1.00 94.69 275 ILE A CA 1
ATOM 2074 C C . ILE A 1 275 ? 33.276 13.888 -7.039 1.00 94.69 275 ILE A C 1
ATOM 2076 O O . ILE A 1 275 ? 34.060 13.156 -6.436 1.00 94.69 275 ILE A O 1
ATOM 2080 N N . HIS A 1 276 ? 33.554 14.374 -8.252 1.00 93.94 276 HIS A N 1
ATOM 2081 C CA . HIS A 1 276 ? 34.829 14.104 -8.921 1.00 93.94 276 HIS A CA 1
ATOM 2082 C C . HIS A 1 276 ? 36.017 14.647 -8.126 1.00 93.94 276 HIS A C 1
ATOM 2084 O O . HIS A 1 276 ? 37.019 13.946 -7.973 1.00 93.94 276 HIS A O 1
ATOM 2090 N N . GLN A 1 277 ? 35.892 15.855 -7.578 1.00 94.75 277 GLN A N 1
ATOM 2091 C CA . GLN A 1 277 ? 36.916 16.445 -6.726 1.00 94.75 277 GLN A CA 1
ATOM 2092 C C . GLN A 1 277 ? 37.156 15.585 -5.481 1.00 94.75 277 GLN A C 1
ATOM 2094 O O . GLN A 1 277 ? 38.296 15.231 -5.194 1.00 94.75 277 GLN A O 1
ATOM 2099 N N . LEU A 1 278 ? 36.088 15.155 -4.804 1.00 93.88 278 LEU A N 1
ATOM 2100 C CA . LEU A 1 278 ? 36.188 14.297 -3.626 1.00 93.88 278 LEU A CA 1
ATOM 2101 C C . LEU A 1 278 ? 36.882 12.960 -3.933 1.00 93.88 278 LEU A C 1
ATOM 2103 O O . LEU A 1 278 ? 37.711 12.498 -3.151 1.00 93.88 278 LEU A O 1
ATOM 2107 N N . VAL A 1 279 ? 36.570 12.335 -5.072 1.00 94.94 279 VAL A N 1
ATOM 2108 C CA . VAL A 1 279 ? 37.224 11.088 -5.503 1.00 94.94 279 VAL A CA 1
ATOM 2109 C C . VAL A 1 279 ? 38.721 11.306 -5.736 1.00 94.94 279 VAL A C 1
ATOM 2111 O O . VAL A 1 279 ? 39.531 10.491 -5.289 1.00 94.94 279 VAL A O 1
ATOM 2114 N N . ASN A 1 280 ? 39.100 12.413 -6.379 1.00 93.12 280 ASN A N 1
ATOM 2115 C CA . ASN A 1 280 ? 40.503 12.760 -6.609 1.00 93.12 280 ASN A CA 1
ATOM 2116 C C . ASN A 1 280 ? 41.257 13.017 -5.295 1.00 93.12 280 ASN A C 1
ATOM 2118 O O . ASN A 1 280 ? 42.394 12.563 -5.135 1.00 93.12 280 ASN A O 1
A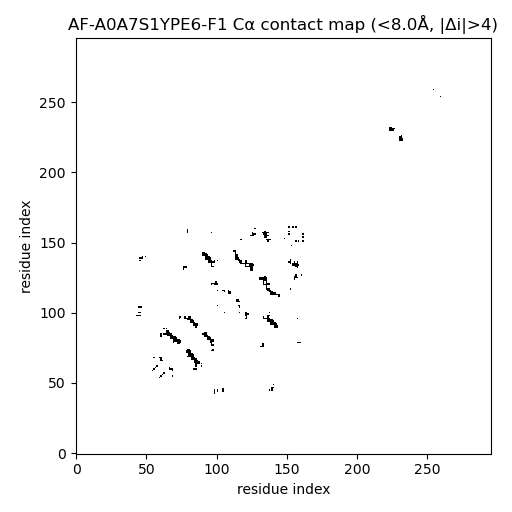TOM 2122 N N . ASP A 1 281 ? 40.617 13.688 -4.338 1.00 90.00 281 ASP A N 1
ATOM 2123 C CA . ASP A 1 281 ? 41.202 13.981 -3.029 1.00 90.00 281 ASP A CA 1
ATOM 2124 C C . ASP A 1 281 ? 41.437 12.686 -2.225 1.00 90.00 281 ASP A C 1
ATOM 2126 O O . ASP A 1 281 ? 42.512 12.484 -1.654 1.00 90.00 281 ASP A O 1
ATOM 2130 N N . VAL A 1 282 ? 40.478 11.750 -2.242 1.00 90.94 282 VAL A N 1
ATOM 2131 C CA . VAL A 1 282 ? 40.608 10.433 -1.586 1.00 90.94 282 VAL A CA 1
ATOM 2132 C C . VAL A 1 282 ? 41.675 9.561 -2.261 1.00 90.94 282 VAL A C 1
ATOM 2134 O O . VAL A 1 282 ? 42.462 8.895 -1.576 1.00 90.94 282 VAL A O 1
ATOM 2137 N N . GLY A 1 283 ? 41.743 9.580 -3.595 1.00 88.25 283 GLY A N 1
ATOM 2138 C CA . GLY A 1 283 ? 42.782 8.881 -4.357 1.00 88.25 283 GLY A CA 1
ATOM 2139 C C . GLY A 1 283 ? 44.187 9.419 -4.067 1.00 88.25 283 GLY A C 1
ATOM 2140 O O . GLY A 1 283 ? 45.139 8.656 -3.916 1.00 88.25 283 GLY A O 1
ATOM 2141 N N . SER A 1 284 ? 44.317 10.735 -3.897 1.00 85.00 284 SER A N 1
ATOM 2142 C CA . SER A 1 284 ? 45.594 11.374 -3.561 1.00 85.00 284 SER A CA 1
ATOM 2143 C C . SER A 1 284 ? 46.033 11.074 -2.122 1.00 85.00 284 SER A C 1
ATOM 2145 O O . SER A 1 284 ? 47.217 10.865 -1.864 1.00 85.00 284 SER A O 1
ATOM 2147 N N . ALA A 1 285 ? 45.088 10.979 -1.180 1.00 76.81 285 ALA A N 1
ATOM 2148 C CA . ALA A 1 285 ? 45.378 10.651 0.217 1.00 76.81 285 ALA A CA 1
ATOM 2149 C C . ALA A 1 285 ? 45.855 9.199 0.417 1.00 76.81 285 ALA A C 1
ATOM 2151 O O . ALA A 1 285 ? 46.671 8.927 1.299 1.00 76.81 285 ALA A O 1
ATOM 2152 N N . THR A 1 286 ? 45.392 8.256 -0.409 1.00 73.56 286 THR A N 1
ATOM 2153 C CA . THR A 1 286 ? 45.803 6.842 -0.324 1.00 73.56 286 THR A CA 1
ATOM 2154 C C . THR A 1 286 ? 47.234 6.605 -0.815 1.00 73.56 286 THR A C 1
ATOM 2156 O O . THR A 1 286 ? 47.904 5.707 -0.306 1.00 73.56 286 THR A O 1
ATOM 2159 N N . ALA A 1 287 ? 47.756 7.451 -1.710 1.00 63.94 287 ALA A N 1
ATOM 2160 C CA . ALA A 1 287 ? 49.140 7.371 -2.184 1.00 63.94 287 ALA A CA 1
ATOM 2161 C C . ALA A 1 287 ? 50.188 7.716 -1.102 1.00 63.94 287 ALA A C 1
ATOM 2163 O O . ALA A 1 287 ? 51.322 7.245 -1.173 1.00 63.94 287 ALA A O 1
ATOM 2164 N N . ILE A 1 288 ? 49.816 8.487 -0.073 1.00 65.00 288 ILE A N 1
ATOM 2165 C CA . ILE A 1 288 ? 50.734 8.942 0.988 1.00 65.00 288 ILE A CA 1
ATOM 2166 C C . ILE A 1 288 ? 51.059 7.818 1.995 1.00 65.00 288 ILE A C 1
ATOM 2168 O O . ILE A 1 288 ? 52.092 7.864 2.659 1.00 65.00 288 ILE A O 1
ATOM 2172 N N . ASN A 1 289 ? 50.245 6.758 2.070 1.00 62.53 289 ASN A N 1
ATOM 2173 C CA . ASN A 1 289 ? 50.443 5.661 3.029 1.00 62.53 289 ASN A CA 1
ATOM 2174 C C . ASN A 1 289 ? 51.404 4.553 2.560 1.00 62.53 289 ASN A C 1
ATOM 2176 O O . ASN A 1 289 ? 51.689 3.639 3.331 1.00 62.53 289 ASN A O 1
ATOM 2180 N N . ASN A 1 290 ? 51.966 4.643 1.351 1.00 62.91 290 ASN A N 1
ATOM 2181 C CA . ASN A 1 290 ? 53.059 3.767 0.916 1.00 62.91 290 ASN A CA 1
ATOM 2182 C C . ASN A 1 290 ? 54.416 4.312 1.389 1.00 62.91 290 ASN A C 1
ATOM 2184 O O . ASN A 1 290 ? 55.307 4.594 0.588 1.00 62.91 290 ASN A O 1
ATOM 2188 N N . VAL A 1 291 ? 54.580 4.472 2.705 1.00 65.00 291 VAL A N 1
ATOM 2189 C CA . VAL A 1 291 ? 55.904 4.705 3.292 1.00 65.00 291 VAL A CA 1
ATOM 2190 C C . VAL A 1 291 ? 56.644 3.363 3.280 1.00 65.00 291 VAL A C 1
ATOM 2192 O O . VAL A 1 291 ? 56.166 2.411 3.903 1.00 65.00 291 VAL A O 1
ATOM 2195 N N . PRO A 1 292 ? 57.776 3.237 2.564 1.00 66.94 292 PRO A N 1
ATOM 2196 C CA . PRO A 1 292 ? 58.540 1.999 2.549 1.00 66.94 292 PRO A CA 1
ATOM 2197 C C . PRO A 1 292 ? 59.001 1.666 3.970 1.00 66.94 292 PRO A C 1
ATOM 2199 O O . PRO A 1 292 ? 59.495 2.532 4.696 1.00 66.94 292 PRO A O 1
ATOM 2202 N N . ALA A 1 293 ? 58.802 0.407 4.364 1.00 71.69 293 ALA A N 1
ATOM 2203 C CA . ALA A 1 293 ? 59.199 -0.094 5.672 1.00 71.69 293 ALA A CA 1
ATOM 2204 C C . ALA A 1 293 ? 60.687 0.216 5.930 1.00 71.69 293 ALA A C 1
ATOM 2206 O O . ALA A 1 293 ? 61.504 0.042 5.019 1.00 71.69 293 ALA A O 1
ATOM 2207 N N . PRO A 1 294 ? 61.054 0.684 7.139 1.00 67.62 294 PRO A N 1
ATOM 2208 C CA . PRO A 1 294 ? 62.439 1.002 7.450 1.00 67.62 294 PRO A CA 1
ATOM 2209 C C . PRO A 1 294 ? 63.288 -0.263 7.306 1.00 67.62 294 PRO A C 1
ATOM 2211 O O . PRO A 1 294 ? 62.979 -1.298 7.897 1.00 67.62 294 PRO A O 1
ATOM 2214 N N . ALA A 1 295 ? 64.329 -0.174 6.477 1.00 69.44 295 ALA A N 1
ATOM 2215 C CA . ALA A 1 295 ? 65.279 -1.257 6.267 1.00 69.44 295 ALA A CA 1
ATOM 2216 C C . ALA A 1 295 ? 65.969 -1.602 7.597 1.00 69.44 295 ALA A C 1
ATOM 2218 O O . ALA A 1 295 ? 66.456 -0.703 8.288 1.00 69.44 295 ALA A O 1
ATOM 2219 N N . ALA A 1 296 ? 65.947 -2.890 7.943 1.00 72.25 296 ALA A N 1
ATOM 2220 C CA . ALA A 1 296 ? 66.596 -3.457 9.123 1.00 72.25 296 ALA A CA 1
ATOM 2221 C C . ALA A 1 296 ? 68.096 -3.678 8.897 1.00 72.25 296 ALA A C 1
ATOM 2223 O O . ALA A 1 296 ? 68.472 -4.012 7.749 1.00 72.25 296 ALA A O 1
#